Protein AF-A0A956LW68-F1 (afdb_monomer_lite)

Organism: Eiseniibacteriota bacterium (NCBI:txid2212470)

Structure (mmCIF, N/CA/C/O backbone):
data_AF-A0A956LW68-F1
#
_entry.id   AF-A0A956LW68-F1
#
loop_
_atom_site.group_PDB
_atom_site.id
_atom_site.type_symbol
_atom_site.label_atom_id
_atom_site.label_alt_id
_atom_site.label_comp_id
_atom_site.label_asym_id
_atom_site.label_entity_id
_atom_site.label_seq_id
_atom_site.pdbx_PDB_ins_code
_atom_site.Cartn_x
_atom_site.Cartn_y
_atom_site.Cartn_z
_atom_site.occupancy
_atom_site.B_iso_or_equiv
_atom_site.auth_seq_id
_atom_site.auth_comp_id
_atom_site.auth_asym_id
_atom_site.auth_atom_id
_atom_site.pdbx_PDB_model_num
ATOM 1 N N . MET A 1 1 ? 53.009 -71.014 -63.248 1.00 50.25 1 MET A N 1
ATOM 2 C CA . MET A 1 1 ? 54.096 -70.451 -62.414 1.00 50.25 1 MET A CA 1
ATOM 3 C C . MET A 1 1 ? 54.093 -68.930 -62.515 1.00 50.25 1 MET A C 1
ATOM 5 O O . MET A 1 1 ? 54.481 -68.438 -63.564 1.00 50.25 1 MET A O 1
ATOM 9 N N . ARG A 1 2 ? 53.659 -68.195 -61.474 1.00 45.47 2 ARG A N 1
ATOM 10 C CA . ARG A 1 2 ? 54.139 -66.835 -61.128 1.00 45.47 2 ARG A CA 1
ATOM 11 C C . ARG A 1 2 ? 53.393 -66.267 -59.906 1.00 45.47 2 ARG A C 1
ATOM 13 O O . ARG A 1 2 ? 52.281 -65.782 -60.012 1.00 45.47 2 ARG A O 1
ATOM 20 N N . ARG A 1 3 ? 54.102 -66.356 -58.775 1.00 49.28 3 ARG A N 1
ATOM 21 C CA . ARG A 1 3 ? 54.285 -65.373 -57.690 1.00 49.28 3 ARG A CA 1
ATOM 22 C C . ARG A 1 3 ? 53.041 -64.779 -57.012 1.00 49.28 3 ARG A C 1
ATOM 24 O O . ARG A 1 3 ? 52.453 -63.813 -57.484 1.00 49.28 3 ARG A O 1
ATOM 31 N N . ALA A 1 4 ? 52.793 -65.298 -55.809 1.00 48.19 4 ALA A N 1
ATOM 32 C CA . ALA A 1 4 ? 52.081 -64.633 -54.726 1.00 48.19 4 ALA A CA 1
ATOM 33 C C . ALA A 1 4 ? 52.686 -63.250 -54.424 1.00 48.19 4 ALA A C 1
ATOM 35 O O . ALA A 1 4 ? 53.909 -63.093 -54.383 1.00 48.19 4 ALA A O 1
ATOM 36 N N . ARG A 1 5 ? 51.823 -62.260 -54.184 1.00 60.88 5 ARG A N 1
ATOM 37 C CA . ARG A 1 5 ? 52.184 -60.978 -53.574 1.00 60.88 5 ARG A CA 1
ATOM 38 C C . ARG A 1 5 ? 51.451 -60.877 -52.243 1.00 60.88 5 ARG A C 1
ATOM 40 O O . ARG A 1 5 ? 50.249 -60.650 -52.207 1.00 60.88 5 ARG A O 1
ATOM 47 N N . VAL A 1 6 ? 52.202 -61.096 -51.171 1.00 53.53 6 VAL A N 1
ATOM 48 C CA . VAL A 1 6 ? 51.820 -60.741 -49.804 1.00 53.53 6 VAL A CA 1
ATOM 49 C C . VAL A 1 6 ? 51.884 -59.217 -49.717 1.00 53.53 6 VAL A C 1
ATOM 51 O O . VAL A 1 6 ? 52.949 -58.640 -49.926 1.00 53.53 6 VAL A O 1
ATOM 54 N N . LEU A 1 7 ? 50.751 -58.569 -49.457 1.00 60.41 7 LEU A N 1
ATOM 55 C CA . LEU A 1 7 ? 50.693 -57.152 -49.107 1.00 60.41 7 LEU A CA 1
ATOM 56 C C . LEU A 1 7 ? 50.409 -57.053 -47.609 1.00 60.41 7 LEU A C 1
ATOM 58 O O . LEU A 1 7 ? 49.282 -57.234 -47.161 1.00 60.41 7 LEU A O 1
ATOM 62 N N . LEU A 1 8 ? 51.477 -56.803 -46.853 1.00 53.88 8 LEU A N 1
ATOM 63 C CA . LEU A 1 8 ? 51.433 -56.308 -45.484 1.00 53.88 8 LEU A CA 1
ATOM 64 C C . LEU A 1 8 ? 51.013 -54.836 -45.537 1.00 53.88 8 LEU A C 1
ATOM 66 O O . LEU A 1 8 ? 51.774 -54.010 -46.034 1.00 53.88 8 LEU A O 1
ATOM 70 N N . TRP A 1 9 ? 49.835 -54.508 -45.014 1.00 55.41 9 TRP A N 1
ATOM 71 C CA . TRP A 1 9 ? 49.510 -53.139 -44.618 1.00 55.41 9 TRP A CA 1
ATOM 72 C C . TRP A 1 9 ? 49.309 -53.121 -43.109 1.00 55.41 9 TRP A C 1
ATOM 74 O O . TRP A 1 9 ? 48.391 -53.741 -42.574 1.00 55.41 9 TRP A O 1
ATOM 84 N N . GLY A 1 10 ? 50.273 -52.483 -42.446 1.00 49.09 10 GLY A N 1
ATOM 85 C CA . GLY A 1 10 ? 50.319 -52.284 -41.008 1.00 49.09 10 GLY A CA 1
ATOM 86 C C . GLY A 1 10 ? 49.176 -51.406 -40.513 1.00 49.09 10 GLY A C 1
ATOM 87 O O . GLY A 1 10 ? 48.628 -50.582 -41.245 1.00 49.09 10 GLY A O 1
ATOM 88 N N . GLY A 1 11 ? 48.824 -51.619 -39.249 1.00 53.75 11 GLY A N 1
ATOM 89 C CA . GLY A 1 11 ? 47.806 -50.849 -38.560 1.00 53.75 11 GLY A CA 1
ATOM 90 C C . GLY A 1 11 ? 48.194 -49.387 -38.355 1.00 53.75 11 GLY A C 1
ATOM 91 O O . GLY A 1 11 ? 49.360 -49.048 -38.171 1.00 53.75 11 GLY A O 1
ATOM 92 N N . ALA A 1 12 ? 47.166 -48.548 -38.303 1.00 60.44 12 ALA A N 1
ATOM 93 C CA . ALA A 1 12 ? 47.190 -47.271 -37.611 1.00 60.44 12 ALA A CA 1
ATOM 94 C C . ALA A 1 12 ? 45.837 -47.101 -36.908 1.00 60.44 12 ALA A C 1
ATOM 96 O O . ALA A 1 12 ? 44.856 -46.644 -37.486 1.00 60.44 12 ALA A O 1
ATOM 97 N N . LEU A 1 13 ? 45.793 -47.537 -35.650 1.00 61.97 13 LEU A N 1
ATOM 98 C CA . LEU A 1 13 ? 44.829 -47.068 -34.668 1.00 61.97 13 LEU A CA 1
ATOM 99 C C . LEU A 1 13 ? 45.391 -45.736 -34.155 1.00 61.97 13 LEU A C 1
ATOM 101 O O . LEU A 1 13 ? 46.410 -45.755 -33.470 1.00 61.97 13 LEU A O 1
ATOM 105 N N . PHE A 1 14 ? 44.788 -44.596 -34.493 1.00 59.06 14 PHE A N 1
ATOM 106 C CA . PHE A 1 14 ? 45.105 -43.340 -33.810 1.00 59.06 14 PHE A CA 1
ATOM 107 C C . PHE A 1 14 ? 43.861 -42.467 -33.618 1.00 59.06 14 PHE A C 1
ATOM 109 O O . PHE A 1 14 ? 43.306 -41.916 -34.560 1.00 59.06 14 PHE A O 1
ATOM 116 N N . ALA A 1 15 ? 43.467 -42.436 -32.343 1.00 55.75 15 ALA A N 1
ATOM 117 C CA . ALA A 1 15 ? 42.900 -41.350 -31.553 1.00 55.75 15 ALA A CA 1
ATOM 118 C C . ALA A 1 15 ? 41.806 -40.456 -32.161 1.00 55.75 15 ALA A C 1
ATOM 120 O O . ALA A 1 15 ? 42.053 -39.613 -33.019 1.00 55.75 15 ALA A O 1
ATOM 121 N N . LEU A 1 16 ? 40.624 -40.530 -31.534 1.00 59.19 16 LEU A N 1
ATOM 122 C CA . LEU A 1 16 ? 39.732 -39.384 -31.396 1.00 59.19 16 LEU A CA 1
ATOM 123 C C . LEU A 1 16 ? 40.528 -38.172 -30.890 1.00 59.19 16 LEU A C 1
ATOM 125 O O . LEU A 1 16 ? 41.030 -38.189 -29.767 1.00 59.19 16 LEU A O 1
ATOM 129 N N . THR A 1 17 ? 40.550 -37.095 -31.665 1.00 57.88 17 THR A N 1
ATOM 130 C CA . THR A 1 17 ? 40.750 -35.749 -31.134 1.00 57.88 17 THR A CA 1
ATOM 131 C C . THR A 1 17 ? 39.477 -34.956 -31.386 1.00 57.88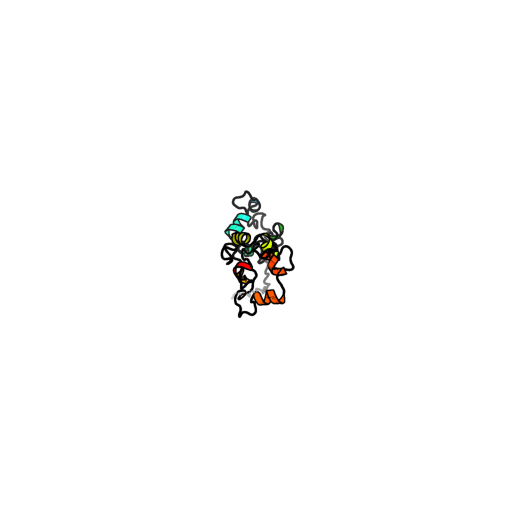 17 THR A C 1
ATOM 133 O O . THR A 1 17 ? 39.202 -34.470 -32.480 1.00 57.88 17 THR A O 1
ATOM 136 N N . ALA A 1 18 ? 38.663 -34.860 -30.334 1.00 56.75 18 ALA A N 1
ATOM 137 C CA . ALA A 1 18 ? 37.661 -33.821 -30.198 1.00 56.75 18 ALA A CA 1
ATOM 138 C C . ALA A 1 18 ? 38.396 -32.474 -30.185 1.00 56.75 18 ALA A C 1
ATOM 140 O O . ALA A 1 18 ? 38.917 -32.055 -29.159 1.00 56.75 18 ALA A O 1
ATOM 141 N N . MET A 1 19 ? 38.506 -31.839 -31.347 1.00 57.53 19 MET A N 1
ATOM 142 C CA . MET A 1 19 ? 39.033 -30.483 -31.467 1.00 57.53 19 MET A CA 1
ATOM 143 C C . MET A 1 19 ? 38.200 -29.715 -32.493 1.00 57.53 19 MET A C 1
ATOM 145 O O . MET A 1 19 ? 38.649 -29.365 -33.577 1.00 57.53 19 MET A O 1
ATOM 149 N N . GLY A 1 20 ? 36.938 -29.505 -32.137 1.00 48.00 20 GLY A N 1
ATOM 150 C CA . GLY A 1 20 ? 36.133 -28.400 -32.638 1.00 48.00 20 GLY A CA 1
ATOM 151 C C . GLY A 1 20 ? 35.791 -27.544 -31.434 1.00 48.00 20 GLY A C 1
ATOM 152 O O . GLY A 1 20 ? 34.691 -27.651 -30.899 1.00 48.00 20 GLY A O 1
ATOM 153 N N . CYS A 1 21 ? 36.783 -26.808 -30.929 1.00 55.41 21 CYS A N 1
ATOM 154 C CA . CYS A 1 21 ? 36.589 -25.819 -29.883 1.00 55.41 21 CYS A CA 1
ATOM 155 C C . CYS A 1 21 ? 35.443 -24.900 -30.309 1.00 55.41 21 CYS A C 1
ATOM 157 O O . CYS A 1 21 ? 35.464 -24.357 -31.411 1.00 55.41 21 CYS A O 1
ATOM 159 N N . ALA A 1 22 ? 34.433 -24.769 -29.452 1.00 52.06 22 ALA A N 1
ATOM 160 C CA . ALA A 1 22 ? 33.437 -23.727 -29.578 1.00 52.06 22 ALA A CA 1
ATOM 161 C C . ALA A 1 22 ? 34.178 -22.388 -29.540 1.00 52.06 22 ALA A C 1
ATOM 163 O O . ALA A 1 22 ? 34.620 -21.952 -28.475 1.00 52.06 22 ALA A O 1
ATOM 164 N N . ASP A 1 23 ? 34.370 -21.774 -30.704 1.00 53.06 23 ASP A N 1
ATOM 165 C CA . ASP A 1 23 ? 34.838 -20.401 -30.773 1.00 53.06 23 ASP A CA 1
ATOM 166 C C . ASP A 1 23 ? 33.866 -19.561 -29.945 1.00 53.06 23 ASP A C 1
ATOM 168 O O . ASP A 1 23 ? 32.667 -19.494 -30.240 1.00 53.06 23 ASP A O 1
ATOM 172 N N . ARG A 1 24 ? 34.371 -18.933 -28.878 1.00 46.53 24 ARG A N 1
ATOM 173 C CA . ARG A 1 24 ? 33.653 -17.837 -28.235 1.00 46.53 24 ARG A CA 1
ATOM 174 C C . ARG A 1 24 ? 33.568 -16.734 -29.275 1.00 46.53 24 ARG A C 1
ATOM 176 O O . ARG A 1 24 ? 34.520 -15.984 -29.472 1.00 46.53 24 ARG A O 1
ATOM 183 N N . ARG A 1 25 ? 32.435 -16.662 -29.968 1.00 51.03 25 ARG A N 1
ATOM 184 C CA . ARG A 1 25 ? 32.080 -15.467 -30.720 1.00 51.03 25 ARG A CA 1
ATOM 185 C C . ARG A 1 25 ? 31.972 -14.344 -29.699 1.00 51.03 25 ARG A C 1
ATOM 187 O O . ARG A 1 25 ? 31.172 -14.444 -28.776 1.00 51.03 25 ARG A O 1
ATOM 194 N N . THR A 1 26 ? 32.810 -13.324 -29.831 1.00 53.50 26 THR A N 1
ATOM 195 C CA . THR A 1 26 ? 32.538 -12.019 -29.233 1.00 53.50 26 THR A CA 1
ATOM 196 C C . THR A 1 26 ? 31.344 -11.462 -29.994 1.00 53.50 26 THR A C 1
ATOM 198 O O . THR A 1 26 ? 31.502 -11.202 -31.193 1.00 53.50 26 THR A O 1
ATOM 201 N N . PRO A 1 27 ? 30.162 -11.358 -29.368 1.00 48.53 27 PRO A N 1
ATOM 202 C CA . PRO A 1 27 ? 29.025 -10.776 -30.043 1.00 48.53 27 PRO A CA 1
ATOM 203 C C . PRO A 1 27 ? 29.397 -9.331 -30.399 1.00 48.53 27 PRO A C 1
ATOM 205 O O . PRO A 1 27 ? 29.979 -8.614 -29.584 1.00 48.53 27 PRO A O 1
ATOM 208 N N . SER A 1 28 ? 29.155 -8.933 -31.644 1.00 49.81 28 SER A N 1
ATOM 209 C CA . SER A 1 28 ? 29.251 -7.534 -32.074 1.00 49.81 28 SER A CA 1
ATOM 210 C C . SER A 1 28 ? 28.414 -6.646 -31.141 1.00 49.81 28 SER A C 1
ATOM 212 O O . SER A 1 28 ? 27.475 -7.140 -30.528 1.00 49.81 28 SER A O 1
ATOM 214 N N . GLU A 1 29 ? 28.708 -5.346 -31.013 1.00 51.88 29 GLU A N 1
ATOM 215 C CA . GLU A 1 29 ? 27.969 -4.434 -30.104 1.00 51.88 29 GLU A CA 1
ATOM 216 C C . GLU A 1 29 ? 26.437 -4.443 -30.328 1.00 51.88 29 GLU A C 1
ATOM 218 O O . GLU A 1 29 ? 25.672 -4.043 -29.456 1.00 51.88 29 GLU A O 1
ATOM 223 N N . SER A 1 30 ? 25.971 -4.971 -31.467 1.00 48.47 30 SER A N 1
ATOM 224 C CA . SER A 1 30 ? 24.561 -5.212 -31.782 1.00 48.47 30 SER A CA 1
ATOM 225 C C . SER A 1 30 ? 23.966 -6.530 -31.261 1.00 48.47 30 SER A C 1
ATOM 227 O O . SER A 1 30 ? 22.763 -6.731 -31.385 1.00 48.47 30 SER A O 1
ATOM 229 N N . GLU A 1 31 ? 24.755 -7.460 -30.727 1.00 43.34 31 GLU A N 1
ATOM 230 C CA . GLU A 1 31 ? 24.290 -8.816 -30.408 1.00 43.34 31 GLU A CA 1
ATOM 231 C C . GLU A 1 31 ? 23.794 -9.009 -28.967 1.00 43.34 31 GLU A C 1
ATOM 233 O O . GLU A 1 31 ? 23.218 -10.060 -28.704 1.00 43.34 31 GLU A O 1
ATOM 238 N N . ILE A 1 32 ? 23.879 -8.012 -28.072 1.00 50.06 32 ILE A N 1
ATOM 239 C CA . ILE A 1 32 ? 23.010 -7.952 -26.873 1.00 50.06 32 ILE A CA 1
ATOM 240 C C . ILE A 1 32 ? 22.628 -6.500 -26.518 1.00 50.06 32 ILE A C 1
ATOM 242 O O . ILE A 1 32 ? 22.684 -6.087 -25.367 1.00 50.06 32 ILE A O 1
ATOM 246 N N . SER A 1 33 ? 22.179 -5.706 -27.494 1.00 58.41 33 SER A N 1
ATOM 247 C CA . SER A 1 33 ? 21.270 -4.597 -27.171 1.00 58.41 33 SER A CA 1
ATOM 248 C C . SER A 1 33 ? 19.857 -5.122 -27.387 1.00 58.41 33 SER A C 1
ATOM 250 O O . SER A 1 33 ? 19.268 -4.936 -28.448 1.00 58.41 33 SER A O 1
ATOM 252 N N . ALA A 1 34 ? 19.325 -5.860 -26.404 1.00 72.88 34 ALA A N 1
ATOM 253 C CA . ALA A 1 34 ? 17.949 -6.374 -26.460 1.00 72.88 34 ALA A CA 1
ATOM 254 C C . ALA A 1 34 ? 16.917 -5.244 -26.645 1.00 72.88 34 ALA A C 1
ATOM 256 O O . ALA A 1 34 ? 15.804 -5.481 -27.110 1.00 72.88 34 ALA A O 1
ATOM 257 N N . HIS A 1 35 ? 17.320 -4.012 -26.326 1.00 77.44 35 HIS A N 1
ATOM 258 C CA . HIS A 1 35 ? 16.545 -2.796 -26.496 1.00 77.44 35 HIS A CA 1
ATOM 259 C C . HIS A 1 35 ? 17.402 -1.718 -27.177 1.00 77.44 35 HIS A C 1
ATOM 261 O O . HIS A 1 35 ? 18.620 -1.706 -26.986 1.00 77.44 35 HIS A O 1
ATOM 267 N N . PRO A 1 36 ? 16.807 -0.822 -27.975 1.00 79.19 36 PRO A N 1
ATOM 268 C CA . PRO A 1 36 ? 17.529 0.267 -28.627 1.00 79.19 36 PRO A CA 1
ATOM 269 C C . PRO A 1 36 ? 17.926 1.360 -27.610 1.00 79.19 36 PRO A C 1
ATOM 271 O O . PRO A 1 36 ? 17.381 1.415 -26.508 1.00 79.19 36 PRO A O 1
ATOM 274 N N . ALA A 1 37 ? 18.877 2.240 -27.939 1.00 78.00 37 ALA A N 1
ATOM 275 C CA . ALA A 1 37 ? 19.402 3.241 -26.991 1.00 78.00 37 ALA A CA 1
ATOM 276 C C . ALA A 1 37 ? 18.328 4.239 -26.504 1.00 78.00 37 ALA A C 1
ATOM 278 O O . ALA A 1 37 ? 18.403 4.799 -25.410 1.00 78.00 37 ALA A O 1
ATOM 279 N N . GLU A 1 38 ? 17.296 4.442 -27.313 1.00 81.25 38 GLU A N 1
ATOM 280 C CA . GLU A 1 38 ? 16.138 5.288 -27.051 1.00 81.25 38 GLU A CA 1
ATOM 281 C C . GLU A 1 38 ? 15.217 4.705 -25.968 1.00 81.25 38 GLU A C 1
ATOM 283 O O . GLU A 1 38 ? 14.372 5.419 -25.435 1.00 81.25 38 GLU A O 1
ATOM 288 N N . TRP A 1 39 ? 15.413 3.441 -25.581 1.00 83.25 39 TRP A N 1
ATOM 289 C CA . TRP A 1 39 ? 14.670 2.761 -24.515 1.00 83.25 39 TRP A CA 1
ATOM 290 C C . TRP A 1 39 ? 14.836 3.429 -23.143 1.00 83.25 39 TRP A C 1
ATOM 292 O O . TRP A 1 39 ? 13.922 3.440 -22.318 1.00 83.25 39 TRP A O 1
ATOM 302 N N . ALA A 1 40 ? 15.987 4.054 -22.894 1.00 80.75 40 ALA A N 1
ATOM 303 C CA . ALA A 1 40 ? 16.239 4.811 -21.669 1.00 80.75 40 ALA A CA 1
ATOM 304 C C . ALA A 1 40 ? 15.756 6.275 -21.742 1.00 80.75 40 ALA A C 1
ATOM 306 O O . ALA A 1 40 ? 15.917 7.014 -20.774 1.00 80.75 40 ALA A O 1
ATOM 307 N N . GLN A 1 41 ? 15.179 6.719 -22.865 1.00 83.81 41 GLN A N 1
ATOM 308 C CA . GLN A 1 41 ? 14.805 8.120 -23.078 1.00 83.81 41 GLN A CA 1
ATOM 309 C C . GLN A 1 41 ? 13.308 8.336 -22.800 1.00 83.81 41 GLN A C 1
ATOM 311 O O . GLN A 1 41 ? 12.489 7.821 -23.558 1.00 83.81 41 GLN A O 1
ATOM 316 N N . PRO A 1 42 ? 12.915 9.143 -21.792 1.00 81.31 42 PRO A N 1
ATOM 317 C CA . PRO A 1 42 ? 11.504 9.337 -21.425 1.00 81.31 42 PRO A CA 1
ATOM 318 C C . PRO A 1 42 ? 10.609 9.907 -22.533 1.00 81.31 42 PRO A C 1
ATOM 320 O O . PRO A 1 42 ? 9.394 9.770 -22.482 1.00 81.31 42 PRO A O 1
ATOM 323 N N . THR A 1 43 ? 11.193 10.575 -23.530 1.00 85.81 43 THR A N 1
ATOM 324 C CA . THR A 1 43 ? 10.464 11.141 -24.676 1.00 85.81 43 THR A CA 1
ATOM 325 C C . THR A 1 43 ? 10.298 10.159 -25.837 1.00 85.81 43 THR A C 1
ATOM 327 O O . THR A 1 43 ? 9.677 10.508 -26.839 1.00 85.81 43 THR A O 1
ATOM 330 N N . SER A 1 44 ? 10.892 8.967 -25.752 1.00 86.81 44 SER A N 1
ATOM 331 C CA . SER A 1 44 ? 10.781 7.937 -26.782 1.00 86.81 44 SER A CA 1
ATOM 332 C C . SER A 1 44 ? 9.433 7.224 -26.693 1.00 86.81 44 SER A C 1
ATOM 334 O O . SER A 1 44 ? 8.969 6.895 -25.606 1.00 86.81 44 SER A O 1
ATOM 336 N N . MET A 1 45 ? 8.837 6.905 -27.844 1.00 80.19 45 MET A N 1
ATOM 337 C CA . MET A 1 45 ? 7.669 6.010 -27.902 1.00 80.19 45 MET A CA 1
ATOM 338 C C . MET A 1 45 ? 7.998 4.575 -27.464 1.00 80.19 45 MET A C 1
ATOM 340 O O . MET A 1 45 ? 7.102 3.809 -27.129 1.00 80.19 45 MET A O 1
ATOM 344 N N . ASP A 1 46 ? 9.284 4.224 -27.463 1.00 77.31 46 ASP A N 1
ATOM 345 C CA . ASP A 1 46 ? 9.808 2.950 -26.982 1.00 77.31 46 ASP A CA 1
ATOM 346 C C . ASP A 1 46 ? 10.469 3.098 -25.604 1.00 77.31 46 ASP A C 1
ATOM 348 O O . ASP A 1 46 ? 11.343 2.314 -25.253 1.00 77.31 46 ASP A O 1
ATOM 352 N N . PHE A 1 47 ? 10.094 4.108 -24.814 1.00 86.25 47 PHE A N 1
ATOM 353 C CA . PHE A 1 47 ? 10.605 4.260 -23.455 1.00 86.25 47 PHE A CA 1
ATOM 354 C C . PHE A 1 47 ? 10.269 3.034 -22.592 1.00 86.25 47 PHE A C 1
ATOM 356 O O . PHE A 1 47 ? 9.128 2.571 -22.547 1.00 86.25 47 PHE A O 1
ATOM 363 N N . HIS A 1 48 ? 11.255 2.533 -21.848 1.00 86.31 48 HIS A N 1
ATOM 364 C CA . HIS A 1 48 ? 11.098 1.336 -21.026 1.00 86.31 48 HIS A CA 1
ATOM 365 C C . HIS A 1 48 ? 10.008 1.466 -19.966 1.00 86.31 48 HIS A C 1
ATOM 367 O O . HIS A 1 48 ? 9.332 0.483 -19.683 1.00 86.31 48 HIS A O 1
ATOM 373 N N . GLY A 1 49 ? 9.806 2.664 -19.406 1.00 82.44 49 GLY A N 1
ATOM 374 C CA . GLY A 1 49 ? 8.754 2.898 -18.419 1.00 82.44 49 GLY A CA 1
ATOM 375 C C . GLY A 1 49 ? 7.356 2.662 -18.993 1.00 82.44 49 GLY A C 1
ATOM 376 O O . GLY A 1 49 ? 6.533 2.050 -18.321 1.00 82.44 49 GLY A O 1
ATOM 377 N N . GLU A 1 50 ? 7.115 3.037 -20.255 1.00 82.62 50 GLU A N 1
ATOM 378 C CA . GLU A 1 50 ? 5.846 2.750 -20.942 1.00 82.62 50 GLU A CA 1
ATOM 379 C C . GLU A 1 50 ? 5.658 1.239 -21.124 1.00 82.62 50 GLU A C 1
ATOM 381 O O . GLU A 1 50 ? 4.581 0.686 -20.942 1.00 82.62 50 GLU A O 1
ATOM 386 N N . ARG A 1 51 ? 6.746 0.527 -21.409 1.00 79.62 51 ARG A N 1
ATOM 387 C CA . ARG A 1 51 ? 6.725 -0.920 -21.649 1.00 79.62 51 ARG A CA 1
ATOM 388 C C . ARG A 1 51 ? 6.528 -1.714 -20.361 1.00 79.62 51 ARG A C 1
ATOM 390 O O . ARG A 1 51 ? 5.810 -2.713 -20.369 1.00 79.62 51 ARG A O 1
ATOM 397 N N . VAL A 1 52 ? 7.123 -1.251 -19.260 1.00 79.44 52 VAL A N 1
ATOM 398 C CA . VAL A 1 52 ? 6.872 -1.763 -17.905 1.00 79.44 52 VAL A CA 1
ATOM 399 C C . VAL A 1 52 ? 5.431 -1.470 -17.486 1.00 79.44 52 VAL A C 1
ATOM 401 O O . VAL A 1 52 ? 4.795 -2.345 -16.909 1.00 79.44 52 VAL A O 1
ATOM 404 N N . TYR A 1 53 ? 4.885 -0.298 -17.826 1.00 75.06 53 TYR A N 1
ATOM 405 C CA . TYR A 1 53 ? 3.478 0.031 -17.587 1.00 75.06 53 TYR A CA 1
ATOM 406 C C . TYR A 1 53 ? 2.521 -0.893 -18.361 1.00 75.06 53 TYR A C 1
ATOM 408 O O . TYR A 1 53 ? 1.603 -1.459 -17.775 1.00 75.06 53 TYR A O 1
ATOM 416 N N . GLU A 1 54 ? 2.764 -1.116 -19.656 1.00 77.19 54 GLU A N 1
ATOM 417 C CA . GLU A 1 54 ? 1.917 -1.958 -20.512 1.00 77.19 54 GLU A CA 1
ATOM 418 C C . GLU A 1 54 ? 1.943 -3.449 -20.135 1.00 77.19 54 GLU A C 1
ATOM 420 O O . GLU A 1 54 ? 0.942 -4.149 -20.301 1.00 77.19 54 GLU A O 1
ATOM 425 N N . ARG A 1 55 ? 3.104 -3.971 -19.716 1.00 76.12 55 ARG A N 1
ATOM 426 C CA . ARG A 1 55 ? 3.345 -5.427 -19.616 1.00 76.12 55 ARG A CA 1
ATOM 427 C C . ARG A 1 55 ? 3.661 -5.929 -18.211 1.00 76.12 55 ARG A C 1
ATOM 429 O O . ARG A 1 55 ? 3.680 -7.143 -18.010 1.00 76.12 55 ARG A O 1
ATOM 436 N N . GLY A 1 56 ? 3.912 -5.024 -17.272 1.00 75.38 56 GLY A N 1
ATOM 437 C CA . GLY A 1 56 ? 4.415 -5.336 -15.940 1.00 75.38 56 GLY A CA 1
ATOM 438 C C . GLY A 1 56 ? 5.899 -5.739 -15.932 1.00 75.38 56 GLY A C 1
ATOM 439 O O . GLY A 1 56 ? 6.443 -6.202 -16.942 1.00 75.38 56 GLY A O 1
ATOM 440 N N . PRO A 1 57 ? 6.584 -5.595 -14.783 1.00 78.44 57 PRO A N 1
ATOM 441 C CA . PRO A 1 57 ? 7.988 -5.981 -14.630 1.00 78.44 57 PRO A CA 1
ATOM 442 C C . PRO A 1 57 ? 8.217 -7.504 -14.733 1.00 78.44 57 PRO A C 1
ATOM 444 O O . PRO A 1 57 ? 9.328 -7.957 -15.013 1.00 78.44 57 PRO A O 1
ATOM 447 N N . GLU A 1 58 ? 7.175 -8.320 -14.552 1.00 80.69 58 GLU A N 1
ATOM 448 C CA . GLU A 1 58 ? 7.204 -9.782 -14.684 1.00 80.69 58 GLU A CA 1
ATOM 449 C C . GLU A 1 58 ? 7.683 -10.231 -16.065 1.00 80.69 58 GLU A C 1
ATOM 451 O O . GLU A 1 58 ? 8.435 -11.203 -16.168 1.00 80.69 58 GLU A O 1
ATOM 456 N N . ALA A 1 59 ? 7.279 -9.512 -17.117 1.00 83.31 59 ALA A N 1
ATOM 457 C CA . ALA A 1 59 ? 7.636 -9.826 -18.497 1.00 83.31 59 ALA A CA 1
ATOM 458 C C . ALA A 1 59 ? 9.152 -9.729 -18.755 1.00 83.31 59 ALA A C 1
ATOM 460 O O . ALA A 1 59 ? 9.657 -10.325 -19.706 1.00 83.31 59 ALA A O 1
ATOM 461 N N . CYS A 1 60 ? 9.881 -9.013 -17.896 1.00 84.00 60 CYS A N 1
ATOM 462 C CA . CYS A 1 60 ? 11.313 -8.760 -18.029 1.00 84.00 60 CYS A CA 1
ATOM 463 C C . CYS A 1 60 ? 12.169 -9.813 -17.303 1.00 84.00 60 CYS A C 1
ATOM 465 O O . CYS A 1 60 ? 13.353 -9.971 -17.616 1.00 84.00 60 CYS A O 1
ATOM 467 N N . ARG A 1 61 ? 11.581 -10.569 -16.360 1.00 85.75 61 ARG A N 1
ATOM 468 C CA . ARG A 1 61 ? 12.304 -11.487 -15.456 1.00 85.75 61 ARG A CA 1
ATOM 469 C C . ARG A 1 61 ? 13.073 -12.597 -16.171 1.00 85.75 61 ARG A C 1
ATOM 471 O O . ARG A 1 61 ? 14.051 -13.106 -15.633 1.00 85.75 61 ARG A O 1
ATOM 478 N N . THR A 1 62 ? 12.656 -12.977 -17.379 1.00 87.88 62 THR A N 1
ATOM 479 C CA . THR A 1 62 ? 13.337 -14.016 -18.170 1.00 87.88 62 THR A CA 1
ATOM 480 C C . THR A 1 62 ? 14.771 -13.634 -18.530 1.00 87.88 62 THR A C 1
ATOM 482 O O . THR A 1 62 ? 15.625 -14.514 -18.576 1.00 87.88 62 THR A O 1
ATOM 485 N N . CYS A 1 63 ? 15.040 -12.347 -18.762 1.00 87.06 63 CYS A N 1
ATOM 486 C CA . CYS A 1 63 ? 16.374 -11.859 -19.119 1.00 87.06 63 CYS A CA 1
ATOM 487 C C . CYS A 1 63 ? 17.029 -11.071 -17.981 1.00 87.06 63 CYS A C 1
ATOM 489 O O . CYS A 1 63 ? 18.235 -11.170 -17.805 1.00 87.06 63 CYS A O 1
ATOM 491 N N . HIS A 1 64 ? 16.245 -10.336 -17.187 1.00 88.38 64 HIS A N 1
ATOM 492 C CA . HIS A 1 64 ? 16.745 -9.472 -16.111 1.00 88.38 64 HIS A CA 1
ATOM 493 C C . HIS A 1 64 ? 16.825 -10.165 -14.739 1.00 88.38 64 HIS A C 1
ATOM 495 O O . HIS A 1 64 ? 17.133 -9.521 -13.742 1.00 88.38 64 HIS A O 1
ATOM 501 N N . GLY A 1 65 ? 16.552 -11.470 -14.670 1.00 89.06 65 GLY A N 1
ATOM 502 C CA . GLY A 1 65 ? 16.549 -12.233 -13.422 1.00 89.06 65 GLY A CA 1
ATOM 503 C C . GLY A 1 65 ? 15.194 -12.214 -12.712 1.00 89.06 65 GLY A C 1
ATOM 504 O O . GLY A 1 65 ? 14.373 -11.313 -12.893 1.00 89.06 65 GLY A O 1
ATOM 505 N N . ALA A 1 66 ? 14.940 -13.238 -11.893 1.00 86.44 66 ALA A N 1
ATOM 506 C CA . ALA A 1 66 ? 13.664 -13.407 -11.189 1.00 86.44 66 ALA A CA 1
ATOM 507 C C . ALA A 1 66 ? 13.344 -12.239 -10.239 1.00 86.44 66 ALA A C 1
ATOM 509 O O . ALA A 1 66 ? 12.178 -11.912 -10.025 1.00 86.44 66 ALA A O 1
ATOM 510 N N . ASP A 1 67 ? 14.387 -11.617 -9.702 1.00 84.00 67 ASP A N 1
ATOM 511 C CA . ASP A 1 67 ? 14.357 -10.462 -8.817 1.00 84.00 67 ASP A CA 1
ATOM 512 C C . ASP A 1 67 ? 14.749 -9.160 -9.523 1.00 84.00 67 ASP A C 1
ATOM 514 O O . ASP A 1 67 ? 14.885 -8.150 -8.846 1.00 84.00 67 ASP A O 1
ATOM 518 N N . LEU A 1 68 ? 14.920 -9.166 -10.851 1.00 87.31 68 LEU A N 1
ATOM 519 C CA . LEU A 1 68 ? 15.209 -7.988 -11.677 1.00 87.31 68 LEU A CA 1
ATOM 520 C C . LEU A 1 68 ? 16.512 -7.246 -11.325 1.00 87.31 68 LEU A C 1
ATOM 522 O O . LEU A 1 68 ? 16.661 -6.065 -11.651 1.00 87.31 68 LEU A O 1
ATOM 526 N N . HIS A 1 69 ? 17.457 -7.938 -10.683 1.00 88.81 69 HIS A N 1
ATOM 527 C CA . HIS A 1 69 ? 18.782 -7.397 -10.374 1.00 88.81 69 HIS A CA 1
ATOM 528 C C . HIS A 1 69 ? 19.746 -7.413 -11.566 1.00 88.81 69 HIS A C 1
ATOM 530 O O . HIS A 1 69 ? 20.846 -6.876 -11.461 1.00 88.81 69 HIS A O 1
ATOM 536 N N . GLY A 1 70 ? 19.345 -8.003 -12.694 1.00 87.94 70 GLY A N 1
ATOM 537 C CA . GLY A 1 70 ? 20.212 -8.139 -13.854 1.00 87.94 70 GLY A CA 1
ATOM 538 C C . GLY A 1 70 ? 21.415 -9.051 -13.591 1.00 87.94 70 GLY A C 1
ATOM 539 O O . GLY A 1 70 ? 21.376 -9.939 -12.739 1.00 87.94 70 GLY A O 1
ATOM 540 N N . ASP A 1 71 ? 22.476 -8.840 -14.363 1.00 85.88 71 ASP A N 1
ATOM 541 C CA . ASP A 1 71 ? 23.798 -9.468 -14.222 1.00 85.88 71 ASP A CA 1
ATOM 542 C C . ASP A 1 71 ? 24.845 -8.473 -14.768 1.00 85.88 71 ASP A C 1
ATOM 544 O O . ASP A 1 71 ? 24.503 -7.358 -15.156 1.00 85.88 71 ASP A O 1
ATOM 548 N N . VAL A 1 72 ? 26.118 -8.852 -14.851 1.00 82.12 72 VAL A N 1
ATOM 549 C CA . VAL A 1 72 ? 27.221 -8.009 -15.338 1.00 82.12 72 VAL A CA 1
ATOM 550 C C . VAL A 1 72 ? 26.952 -7.359 -16.703 1.00 82.12 72 VAL A C 1
ATOM 552 O O . VAL A 1 72 ? 27.396 -6.237 -16.933 1.00 82.12 72 VAL A O 1
ATOM 555 N N . ASP A 1 73 ? 26.186 -8.028 -17.570 1.00 84.25 73 ASP A N 1
ATOM 556 C CA . ASP A 1 73 ? 25.855 -7.564 -18.923 1.00 84.25 73 ASP A CA 1
ATOM 557 C C . ASP A 1 73 ? 24.364 -7.199 -19.098 1.00 84.25 73 ASP A C 1
ATOM 559 O O . ASP A 1 73 ? 23.927 -6.875 -20.204 1.00 84.25 73 ASP A O 1
ATOM 563 N N . VAL A 1 74 ? 23.555 -7.262 -18.033 1.00 85.31 74 VAL A N 1
ATOM 564 C CA . VAL A 1 74 ? 22.111 -6.985 -18.084 1.00 85.31 74 VAL A CA 1
ATOM 565 C C . VAL A 1 74 ? 21.756 -5.958 -17.021 1.00 85.31 74 VAL A C 1
ATOM 567 O O . VAL A 1 74 ? 21.930 -6.216 -15.838 1.00 85.31 74 VAL A O 1
ATOM 570 N N . ALA A 1 75 ? 21.206 -4.818 -17.445 1.00 84.56 75 ALA A N 1
ATOM 571 C CA . ALA A 1 75 ? 20.844 -3.732 -16.539 1.00 84.56 75 ALA A CA 1
ATOM 572 C C . ALA A 1 75 ? 19.899 -4.199 -15.419 1.00 84.56 75 ALA A C 1
ATOM 574 O O . ALA A 1 75 ? 18.901 -4.888 -15.677 1.00 84.56 75 ALA A O 1
ATOM 575 N N . SER A 1 76 ? 20.196 -3.771 -14.194 1.00 86.75 76 SER A N 1
ATOM 576 C CA . SER A 1 76 ? 19.325 -3.955 -13.041 1.00 86.75 76 SER A CA 1
ATOM 577 C C . SER A 1 76 ? 18.232 -2.896 -13.059 1.00 86.75 76 SER A C 1
ATOM 579 O O . SER A 1 76 ? 18.498 -1.715 -13.296 1.00 86.75 76 SER A O 1
ATOM 581 N N . CYS A 1 77 ? 16.996 -3.267 -12.715 1.00 83.88 77 CYS A N 1
ATOM 582 C CA . CYS A 1 77 ? 15.975 -2.258 -12.413 1.00 83.88 77 CYS A CA 1
ATOM 583 C C . CYS A 1 77 ? 16.445 -1.325 -11.283 1.00 83.88 77 CYS A C 1
ATOM 585 O O . CYS A 1 77 ? 16.094 -0.146 -11.265 1.00 83.88 77 CYS A O 1
ATOM 587 N N . TYR A 1 78 ? 17.288 -1.851 -10.390 1.00 82.56 78 TYR A N 1
ATOM 588 C CA . TYR A 1 78 ? 17.779 -1.184 -9.192 1.00 82.56 78 TYR A CA 1
ATOM 589 C C . TYR A 1 78 ? 18.949 -0.229 -9.429 1.00 82.56 78 TYR A C 1
ATOM 591 O O . TYR A 1 78 ? 19.297 0.538 -8.536 1.00 82.56 78 TYR A O 1
ATOM 599 N N . ASP A 1 79 ? 19.519 -0.219 -10.637 1.00 84.06 79 ASP A N 1
ATOM 600 C CA . ASP A 1 79 ? 20.573 0.737 -10.993 1.00 84.06 79 ASP A CA 1
ATOM 601 C C . ASP A 1 79 ? 20.033 2.173 -11.058 1.00 84.06 79 ASP A C 1
ATOM 603 O O . ASP A 1 79 ? 20.775 3.134 -10.855 1.00 84.06 79 ASP A O 1
ATOM 607 N N . CYS A 1 80 ? 18.739 2.326 -11.365 1.00 79.56 80 CYS A N 1
ATOM 608 C CA . CYS A 1 80 ? 18.078 3.624 -11.523 1.00 79.56 80 CYS A CA 1
ATOM 609 C C . CYS A 1 80 ? 16.796 3.771 -10.692 1.00 79.56 80 CYS A C 1
ATOM 611 O O . CYS A 1 80 ? 16.456 4.892 -10.311 1.00 79.56 80 CYS A O 1
ATOM 613 N N . HIS A 1 81 ? 16.078 2.680 -10.410 1.00 79.25 81 HIS A N 1
ATOM 614 C CA . HIS A 1 81 ? 14.834 2.710 -9.644 1.00 79.25 81 HIS A CA 1
ATOM 615 C C . HIS A 1 81 ? 15.004 2.033 -8.298 1.00 79.25 81 HIS A C 1
ATOM 617 O O . HIS A 1 81 ? 15.545 0.943 -8.202 1.00 79.25 81 HIS A O 1
ATOM 623 N N . ASP A 1 82 ? 14.432 2.608 -7.253 1.00 76.75 82 ASP A N 1
ATOM 624 C CA . ASP A 1 82 ? 14.245 1.868 -6.014 1.00 76.75 82 ASP A CA 1
ATOM 625 C C . ASP A 1 82 ? 13.025 0.945 -6.190 1.00 76.75 82 ASP A C 1
ATOM 627 O O . ASP A 1 82 ? 11.909 1.292 -5.821 1.00 76.75 82 ASP A O 1
ATOM 631 N N . GLY A 1 83 ? 13.221 -0.182 -6.885 1.00 73.12 83 GLY A N 1
ATOM 632 C CA . GLY A 1 83 ? 12.231 -1.240 -7.104 1.00 73.12 83 GLY A CA 1
ATOM 633 C C . GLY A 1 83 ? 11.412 -1.191 -8.401 1.00 73.12 83 GLY A C 1
ATOM 634 O O . GLY A 1 83 ? 11.085 -0.149 -8.960 1.00 73.12 83 GLY A O 1
ATOM 635 N N . ALA A 1 84 ? 11.069 -2.386 -8.895 1.00 65.06 84 ALA A N 1
ATOM 636 C CA . ALA A 1 84 ? 10.488 -2.585 -10.225 1.00 65.06 84 ALA A CA 1
ATOM 637 C C . ALA A 1 84 ? 8.963 -2.378 -10.313 1.00 65.06 84 ALA A C 1
ATOM 639 O O . ALA A 1 84 ? 8.420 -2.257 -11.407 1.00 65.06 84 ALA A O 1
ATOM 640 N N . GLY A 1 85 ? 8.262 -2.363 -9.175 1.00 68.94 85 GLY A N 1
ATOM 641 C CA . GLY A 1 85 ? 6.797 -2.272 -9.096 1.00 68.94 85 GLY A CA 1
ATOM 642 C C . GLY A 1 85 ? 6.275 -0.892 -8.691 1.00 68.94 85 GLY A C 1
ATOM 643 O O . GLY A 1 85 ? 5.191 -0.810 -8.120 1.00 68.94 85 GLY A O 1
ATOM 644 N N . GLY A 1 86 ? 7.074 0.163 -8.885 1.00 77.25 86 GLY A N 1
ATOM 645 C CA . GLY A 1 86 ? 6.759 1.525 -8.431 1.00 77.25 86 GLY A CA 1
ATOM 646 C C . GLY A 1 86 ? 7.011 1.780 -6.939 1.00 77.25 86 GLY A C 1
ATOM 647 O O . GLY A 1 86 ? 6.657 2.846 -6.445 1.00 77.25 86 GLY A O 1
ATOM 648 N N . HIS A 1 87 ? 7.628 0.828 -6.230 1.00 84.69 87 HIS A N 1
ATOM 649 C CA . HIS A 1 87 ? 7.907 0.910 -4.796 1.00 84.69 87 HIS A CA 1
ATOM 650 C C . HIS A 1 87 ? 9.315 0.391 -4.462 1.00 84.69 87 HIS A C 1
ATOM 652 O O . HIS A 1 87 ? 9.708 -0.609 -5.073 1.00 84.69 87 HIS A O 1
ATOM 658 N N . PRO A 1 88 ? 9.996 0.973 -3.451 1.00 81.56 88 PRO A N 1
ATOM 659 C CA . PRO A 1 88 ? 11.299 0.541 -2.933 1.00 81.56 88 PRO A CA 1
ATOM 660 C C . PRO A 1 88 ? 11.454 -0.949 -2.662 1.00 81.56 88 PRO A C 1
ATOM 662 O O . PRO A 1 88 ? 10.499 -1.651 -2.302 1.00 81.56 88 PRO A O 1
ATOM 665 N N . TYR A 1 89 ? 12.690 -1.443 -2.766 1.00 76.50 89 TYR A N 1
ATOM 666 C CA . TYR A 1 89 ? 12.987 -2.788 -2.277 1.00 76.50 89 TYR A CA 1
ATOM 667 C C . TYR A 1 89 ? 12.664 -2.888 -0.779 1.00 76.50 89 TYR A C 1
ATOM 669 O O . TYR A 1 89 ? 12.917 -1.970 -0.006 1.00 76.50 89 TYR A O 1
ATOM 677 N N . GLY A 1 90 ? 12.081 -4.010 -0.353 1.00 79.19 90 GLY A N 1
ATOM 678 C CA . GLY A 1 90 ? 11.742 -4.218 1.057 1.00 79.19 90 GLY A CA 1
ATOM 679 C C . GLY A 1 90 ? 10.510 -3.449 1.553 1.00 79.19 90 GLY A C 1
ATOM 680 O O . GLY A 1 90 ? 10.117 -3.667 2.690 1.00 79.19 90 GLY A O 1
ATOM 681 N N . TRP A 1 91 ? 9.820 -2.665 0.712 1.00 87.19 91 TRP A N 1
ATOM 682 C CA . TRP A 1 91 ? 8.656 -1.836 1.088 1.00 87.19 91 TRP A CA 1
ATOM 683 C C . TRP A 1 91 ? 7.508 -2.585 1.802 1.00 87.19 91 TRP A C 1
ATOM 685 O O . TRP A 1 91 ? 6.710 -1.997 2.533 1.00 87.19 91 TRP A O 1
ATOM 695 N N . VAL A 1 92 ? 7.421 -3.908 1.643 1.00 87.06 92 VAL A N 1
ATOM 696 C CA . VAL A 1 92 ? 6.440 -4.765 2.335 1.00 87.06 92 VAL A CA 1
ATOM 697 C C . VAL A 1 92 ? 6.837 -5.149 3.768 1.00 87.06 92 VAL A C 1
ATOM 699 O O . VAL A 1 92 ? 6.016 -5.721 4.484 1.00 87.06 92 VAL A O 1
ATOM 702 N N . ARG A 1 93 ? 8.070 -4.862 4.196 1.00 86.00 93 ARG A N 1
ATOM 703 C CA . ARG A 1 93 ? 8.622 -5.247 5.501 1.00 86.00 93 ARG A CA 1
ATOM 704 C C . ARG A 1 93 ? 8.534 -4.083 6.495 1.00 86.00 93 ARG A C 1
ATOM 706 O O . ARG A 1 93 ? 9.007 -2.996 6.173 1.00 86.00 93 ARG A O 1
ATOM 713 N N . PRO A 1 94 ? 7.948 -4.277 7.689 1.00 85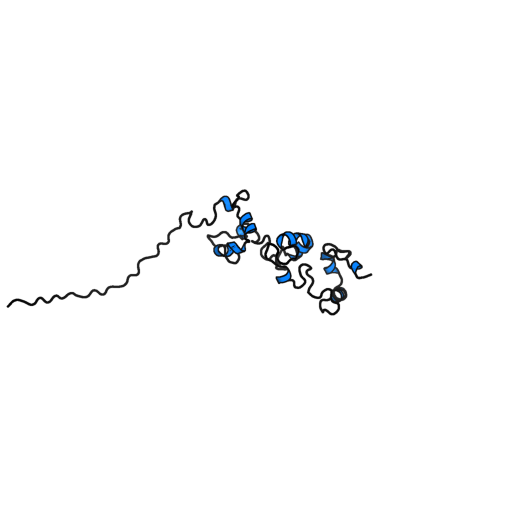.69 94 PRO A N 1
ATOM 714 C CA . PRO A 1 94 ? 7.746 -3.195 8.657 1.00 85.69 94 PRO A CA 1
ATOM 715 C C . PRO A 1 94 ? 9.045 -2.615 9.237 1.00 85.69 94 PRO A C 1
ATOM 717 O O . PRO A 1 94 ? 9.026 -1.507 9.766 1.00 85.69 94 PRO A O 1
ATOM 720 N N . GLU A 1 95 ? 10.156 -3.347 9.161 1.00 86.81 95 GLU A N 1
ATOM 721 C CA . GLU A 1 95 ? 11.486 -2.907 9.592 1.00 86.81 95 GLU A CA 1
ATOM 722 C C . GLU A 1 95 ? 12.230 -2.026 8.571 1.00 86.81 95 GLU A C 1
ATOM 724 O O . GLU A 1 95 ? 13.238 -1.417 8.930 1.00 86.81 95 GLU A O 1
ATOM 729 N N . GLU A 1 96 ? 11.746 -1.933 7.330 1.00 84.12 96 GLU A N 1
ATOM 730 C CA . GLU A 1 96 ? 12.374 -1.151 6.259 1.00 84.12 96 GLU A CA 1
ATOM 731 C C . GLU A 1 96 ? 11.771 0.261 6.171 1.00 84.12 96 GLU A C 1
ATOM 733 O O . GLU A 1 96 ? 10.601 0.486 6.494 1.00 84.12 96 GLU A O 1
ATOM 738 N N . ILE A 1 97 ? 12.562 1.241 5.720 1.00 79.38 97 ILE A N 1
ATOM 739 C CA . ILE A 1 97 ? 12.089 2.612 5.487 1.00 79.38 97 ILE A CA 1
ATOM 740 C C . ILE A 1 97 ? 12.418 3.020 4.044 1.00 79.38 97 ILE A C 1
ATOM 742 O O . ILE A 1 97 ? 13.599 3.102 3.709 1.00 79.38 97 ILE A O 1
ATOM 746 N N . PRO A 1 98 ? 11.405 3.353 3.221 1.00 82.88 98 PRO A N 1
ATOM 747 C CA . PRO A 1 98 ? 9.979 3.440 3.565 1.00 82.88 98 PRO A CA 1
ATOM 748 C C . PRO A 1 98 ? 9.268 2.069 3.637 1.00 82.88 98 PRO A C 1
ATOM 750 O O . PRO A 1 98 ? 9.612 1.139 2.917 1.00 82.88 98 PRO A O 1
ATOM 753 N N . PHE A 1 99 ? 8.211 1.983 4.457 1.00 90.88 99 PHE A N 1
ATOM 754 C CA . PHE A 1 99 ? 7.307 0.826 4.590 1.00 90.88 99 PHE A CA 1
ATOM 755 C C . PHE A 1 99 ? 5.896 1.183 4.104 1.00 90.88 99 PHE A C 1
ATOM 757 O O . PHE A 1 99 ? 5.395 2.272 4.407 1.00 90.88 99 PHE A O 1
ATOM 764 N N . HIS A 1 100 ? 5.220 0.263 3.409 1.00 91.38 100 HIS A N 1
ATOM 765 C CA . HIS A 1 100 ? 3.907 0.517 2.803 1.00 91.38 100 HIS A CA 1
ATOM 766 C C . HIS A 1 100 ? 2.831 0.918 3.809 1.00 91.38 100 HIS A C 1
ATOM 768 O O . HIS A 1 100 ? 1.985 1.740 3.478 1.00 91.38 100 HIS A O 1
ATOM 774 N N . GLY A 1 101 ? 2.876 0.415 5.047 1.00 91.19 101 GLY A N 1
ATOM 775 C CA . GLY A 1 101 ? 1.916 0.825 6.072 1.00 91.19 101 GLY A CA 1
ATOM 776 C C . GLY A 1 101 ? 2.049 2.301 6.456 1.00 91.19 101 GLY A C 1
ATOM 777 O O . GLY A 1 101 ? 1.041 2.948 6.718 1.00 91.19 101 GLY A O 1
ATOM 778 N N . ASN A 1 102 ? 3.260 2.868 6.419 1.00 89.12 102 ASN A N 1
ATOM 779 C CA . ASN A 1 102 ? 3.455 4.301 6.668 1.00 89.12 102 ASN A CA 1
ATOM 780 C C . ASN A 1 102 ? 2.923 5.139 5.500 1.00 89.12 102 ASN A C 1
ATOM 782 O O . ASN A 1 102 ? 2.262 6.146 5.732 1.00 89.12 102 ASN A O 1
ATOM 786 N N . ALA A 1 103 ? 3.163 4.692 4.262 1.00 89.75 103 ALA A N 1
ATOM 787 C CA . ALA A 1 103 ? 2.612 5.332 3.069 1.00 89.75 103 ALA A CA 1
ATOM 788 C C . ALA A 1 103 ? 1.076 5.255 3.042 1.00 89.75 103 ALA A C 1
ATOM 790 O O . ALA A 1 103 ? 0.409 6.223 2.705 1.00 89.75 103 ALA A O 1
ATOM 791 N N . PHE A 1 104 ? 0.492 4.133 3.469 1.00 91.31 104 PHE A N 1
ATOM 792 C CA . PHE A 1 104 ? -0.959 3.991 3.577 1.00 91.31 104 PHE A CA 1
ATOM 793 C C . PHE A 1 104 ? -1.557 4.980 4.587 1.00 91.31 104 PHE A C 1
ATOM 795 O O . PHE A 1 104 ? -2.624 5.538 4.348 1.00 91.31 104 PHE A O 1
ATOM 802 N N . VAL A 1 105 ? -0.862 5.234 5.702 1.00 88.56 105 VAL A N 1
ATOM 803 C CA . VAL A 1 105 ? -1.280 6.239 6.692 1.00 88.56 105 VAL A CA 1
ATOM 804 C C . VAL A 1 105 ? -1.130 7.670 6.160 1.00 88.56 105 VAL A C 1
ATOM 806 O O . VAL A 1 105 ? -1.956 8.515 6.497 1.0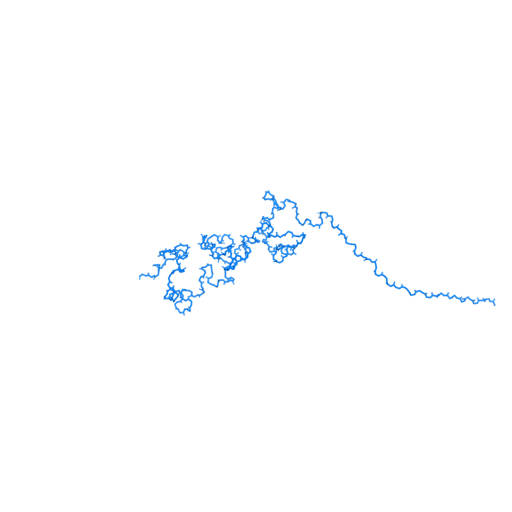0 88.56 105 VAL A O 1
ATOM 809 N N . SER A 1 106 ? -0.110 7.970 5.348 1.00 89.00 106 SER A N 1
ATOM 810 C CA . SER A 1 106 ? 0.093 9.328 4.817 1.00 89.00 106 SER A CA 1
ATOM 811 C C . SER A 1 106 ? -0.805 9.650 3.624 1.00 89.00 106 SER A C 1
ATOM 813 O O . SER A 1 106 ? -1.383 10.733 3.579 1.00 89.00 106 SER A O 1
ATOM 815 N N . GLU A 1 107 ? -0.937 8.717 2.682 1.00 90.12 107 GLU A N 1
ATOM 816 C CA . GLU A 1 107 ? -1.623 8.936 1.403 1.00 90.12 107 GLU A CA 1
ATOM 817 C C . GLU A 1 107 ? -3.083 8.457 1.410 1.00 90.12 107 GLU A C 1
ATOM 819 O O . GLU A 1 107 ? -3.904 8.918 0.614 1.00 90.12 107 GLU A O 1
ATOM 824 N N . GLY A 1 108 ? -3.423 7.526 2.304 1.00 88.81 108 GLY A N 1
ATOM 825 C CA . GLY A 1 108 ? -4.732 6.884 2.357 1.00 88.81 108 GLY A CA 1
ATOM 826 C C . GLY A 1 108 ? -4.955 5.812 1.274 1.00 88.81 108 GLY A C 1
ATOM 827 O O . GLY A 1 108 ? -4.159 5.652 0.344 1.00 88.81 108 GLY A O 1
ATOM 828 N N . PRO A 1 109 ? -6.068 5.060 1.364 1.00 87.81 109 PRO A N 1
ATOM 829 C CA . PRO A 1 109 ? -6.354 3.932 0.470 1.00 87.81 109 PRO A CA 1
ATOM 830 C C . PRO A 1 109 ? -6.539 4.344 -0.995 1.00 87.81 109 PRO A C 1
ATOM 832 O O . PRO A 1 109 ? -6.055 3.653 -1.891 1.00 87.81 109 PRO A O 1
ATOM 835 N N . ALA A 1 110 ? -7.165 5.499 -1.245 1.00 90.06 110 ALA A N 1
ATOM 836 C CA . ALA A 1 110 ? -7.463 5.980 -2.596 1.00 90.06 110 ALA A CA 1
ATOM 837 C C . ALA A 1 110 ? -6.199 6.174 -3.452 1.00 90.06 110 ALA A C 1
ATOM 839 O O . ALA A 1 110 ? -6.228 5.973 -4.666 1.00 90.06 110 ALA A O 1
ATOM 840 N N . TYR A 1 111 ? -5.071 6.531 -2.830 1.00 91.12 111 TYR A N 1
ATOM 841 C CA . TYR A 1 111 ? -3.795 6.634 -3.531 1.00 91.12 111 TYR A CA 1
ATOM 842 C C . TYR A 1 111 ? -3.342 5.273 -4.076 1.00 91.12 111 TYR A C 1
ATOM 844 O O . TYR A 1 111 ? -2.962 5.164 -5.244 1.00 91.12 111 TYR A O 1
ATOM 852 N N . CYS A 1 112 ? -3.443 4.226 -3.256 1.00 91.44 112 CYS A N 1
ATOM 853 C CA . CYS A 1 112 ? -3.053 2.863 -3.609 1.00 91.44 112 CYS A CA 1
ATOM 854 C C . CYS A 1 112 ? -3.995 2.239 -4.654 1.00 91.44 112 CYS A C 1
ATOM 856 O O . CYS A 1 112 ? -3.547 1.506 -5.540 1.00 91.44 112 CYS A O 1
ATOM 858 N N . GLU A 1 113 ? -5.292 2.544 -4.578 1.00 92.69 113 GLU A N 1
ATOM 859 C CA . GLU A 1 113 ? -6.332 2.023 -5.477 1.00 92.69 113 GLU A CA 1
ATOM 860 C C . GLU A 1 113 ? -6.094 2.378 -6.954 1.00 92.69 113 GLU A C 1
ATOM 862 O O . GLU A 1 113 ? -6.498 1.614 -7.833 1.00 92.69 113 GLU A O 1
ATOM 867 N N . ASN A 1 114 ? -5.363 3.465 -7.239 1.00 90.00 114 ASN A N 1
ATOM 868 C CA . ASN A 1 114 ? -4.973 3.852 -8.603 1.00 90.00 114 ASN A CA 1
ATOM 869 C C . ASN A 1 114 ? -4.201 2.747 -9.345 1.00 90.00 114 ASN A C 1
ATOM 871 O O . ASN A 1 114 ? -4.292 2.637 -10.570 1.00 90.00 114 ASN A O 1
ATOM 875 N N . CYS A 1 115 ? -3.453 1.922 -8.604 1.00 88.50 115 CYS A N 1
ATOM 876 C CA . CYS A 1 115 ? -2.669 0.817 -9.156 1.00 88.50 115 CYS A CA 1
ATOM 877 C C . CYS A 1 115 ? -3.199 -0.553 -8.728 1.00 88.50 115 CYS A C 1
ATOM 879 O O . CYS A 1 115 ? -3.302 -1.474 -9.541 1.00 88.50 115 CYS A O 1
ATOM 881 N N . HIS A 1 116 ? -3.589 -0.675 -7.460 1.00 92.38 116 HIS A N 1
ATOM 882 C CA . HIS A 1 116 ? -4.016 -1.930 -6.837 1.00 92.38 116 HIS A CA 1
ATOM 883 C C . HIS A 1 116 ? -5.518 -2.220 -6.989 1.00 92.38 116 HIS A C 1
ATOM 885 O O . HIS A 1 116 ? -5.996 -3.261 -6.526 1.00 92.38 116 HIS A O 1
ATOM 891 N N . GLY A 1 117 ? -6.241 -1.335 -7.681 1.00 93.75 117 GLY A N 1
ATOM 892 C CA . GLY A 1 117 ? -7.662 -1.454 -7.980 1.00 93.75 117 GLY A CA 1
ATOM 893 C C . GLY A 1 117 ? -8.541 -0.950 -6.842 1.00 93.75 117 GLY A C 1
ATOM 894 O O . GLY A 1 117 ? -8.199 -1.084 -5.670 1.00 93.75 117 GLY A O 1
ATOM 895 N N . ALA A 1 118 ? -9.715 -0.424 -7.195 1.00 93.56 118 ALA A N 1
ATOM 896 C CA . ALA A 1 118 ? -10.704 0.072 -6.233 1.00 93.56 118 ALA A CA 1
ATOM 897 C C . ALA A 1 118 ? -11.223 -1.015 -5.270 1.00 93.56 118 ALA A C 1
ATOM 899 O O . ALA A 1 118 ? -11.728 -0.714 -4.196 1.00 93.56 118 ALA A O 1
ATOM 900 N N . ASP A 1 119 ? -11.107 -2.293 -5.641 1.00 93.69 119 ASP A N 1
ATOM 901 C CA . ASP A 1 119 ? -11.449 -3.424 -4.778 1.00 93.69 119 ASP A CA 1
ATOM 902 C C . ASP A 1 119 ? -10.247 -3.968 -3.988 1.00 93.69 119 ASP A C 1
ATOM 904 O O . ASP A 1 119 ? -10.399 -4.927 -3.230 1.00 93.69 119 ASP A O 1
ATOM 908 N N . SER A 1 120 ? -9.054 -3.380 -4.154 1.00 94.69 120 SER A N 1
ATOM 909 C CA . SER A 1 120 ? -7.799 -3.832 -3.541 1.00 94.69 120 SER A CA 1
ATOM 910 C C . SER A 1 120 ? -7.429 -5.291 -3.876 1.00 94.69 120 SER A C 1
ATOM 912 O O . SER A 1 120 ? -6.672 -5.961 -3.155 1.00 94.69 120 SER A O 1
ATOM 914 N N . ARG A 1 121 ? -7.961 -5.824 -4.986 1.00 94.62 121 ARG A N 1
ATOM 915 C CA . ARG A 1 121 ? -7.709 -7.199 -5.456 1.00 94.62 121 ARG A CA 1
ATOM 916 C C . ARG A 1 121 ? -6.605 -7.298 -6.496 1.00 94.62 121 ARG A C 1
ATOM 918 O O . ARG A 1 121 ? -6.423 -8.353 -7.094 1.00 94.62 121 ARG A O 1
ATOM 925 N N . GLY A 1 122 ? -5.830 -6.233 -6.649 1.00 90.25 122 GLY A N 1
ATOM 926 C CA . GLY A 1 122 ? -4.621 -6.215 -7.456 1.00 90.25 122 GLY A CA 1
ATOM 927 C C . GLY A 1 122 ? -4.708 -5.322 -8.675 1.00 90.25 122 GLY A C 1
ATOM 928 O O . GLY A 1 122 ? -3.661 -5.037 -9.232 1.00 90.25 122 GLY A O 1
ATOM 929 N N . GLY A 1 123 ? -5.889 -4.822 -9.055 1.00 88.81 123 GLY A N 1
ATOM 930 C CA . GLY A 1 123 ? -6.022 -3.845 -10.137 1.00 88.81 123 GLY A CA 1
ATOM 931 C C . GLY A 1 123 ? -5.179 -4.216 -11.356 1.00 88.81 123 GLY A C 1
ATOM 932 O O . GLY A 1 123 ? -5.204 -5.363 -11.803 1.00 88.81 123 GLY A O 1
ATOM 933 N N . TRP A 1 124 ? -4.400 -3.259 -11.855 1.00 82.56 124 TRP A N 1
ATOM 934 C CA . TRP A 1 124 ? -3.411 -3.538 -12.894 1.00 82.56 124 TRP A CA 1
ATOM 935 C C . TRP A 1 124 ? -2.030 -3.905 -12.330 1.00 82.56 124 TRP A C 1
ATOM 937 O O . TRP A 1 124 ? -1.256 -4.543 -13.035 1.00 82.56 124 TRP A O 1
ATOM 947 N N . SER A 1 125 ? -1.722 -3.586 -11.064 1.00 85.88 125 SER A N 1
ATOM 948 C CA . SER A 1 125 ? -0.450 -3.984 -10.435 1.00 85.88 125 SER A CA 1
ATOM 949 C C . SER A 1 125 ? -0.323 -5.497 -10.198 1.00 85.88 125 SER A C 1
ATOM 951 O O . SER A 1 125 ? 0.766 -5.993 -9.929 1.00 85.88 125 SER A O 1
ATOM 953 N N . GLY A 1 126 ? -1.433 -6.239 -10.236 1.00 87.06 126 GLY A N 1
ATOM 954 C CA . GLY A 1 126 ? -1.520 -7.667 -9.923 1.00 87.06 126 GLY A CA 1
ATOM 955 C C . GLY A 1 126 ? -1.356 -8.010 -8.435 1.00 87.06 126 GLY A C 1
ATOM 956 O O . GLY A 1 126 ? -1.523 -9.169 -8.055 1.00 87.06 126 GLY A O 1
ATOM 957 N N . VAL A 1 127 ? -1.061 -7.033 -7.571 1.00 88.75 127 VAL A N 1
ATOM 958 C CA . VAL A 1 127 ? -0.751 -7.261 -6.150 1.00 88.75 127 VAL A CA 1
ATOM 959 C C . VAL A 1 127 ? -1.969 -6.965 -5.279 1.00 88.75 127 VAL A C 1
ATOM 961 O O . VAL A 1 127 ? -2.300 -5.805 -5.029 1.00 88.75 127 VAL A O 1
ATOM 964 N N . SER A 1 128 ? -2.626 -8.012 -4.774 1.00 92.75 128 SER A N 1
ATOM 965 C CA . SER A 1 128 ? -3.777 -7.869 -3.874 1.00 92.75 128 SER A CA 1
ATOM 966 C C . SER A 1 128 ? -3.371 -7.680 -2.412 1.00 92.75 128 SER A C 1
ATOM 968 O O . SER A 1 128 ? -2.590 -8.474 -1.879 1.00 92.75 128 SER A O 1
ATOM 970 N N . CYS A 1 129 ? -4.015 -6.728 -1.724 1.00 93.06 129 CYS A N 1
ATOM 971 C CA . CYS A 1 129 ? -3.905 -6.547 -0.271 1.00 93.06 129 CYS A CA 1
ATOM 972 C C . CYS A 1 129 ? -4.290 -7.823 0.496 1.00 93.06 129 CYS A C 1
ATOM 974 O O . CYS A 1 129 ? -3.665 -8.164 1.500 1.00 93.06 129 CYS A O 1
ATOM 976 N N . TYR A 1 130 ? -5.272 -8.568 -0.023 1.00 92.50 130 TYR A N 1
ATOM 977 C CA . TYR A 1 130 ? -5.799 -9.795 0.579 1.00 92.50 130 TYR A CA 1
ATOM 978 C C . TYR A 1 130 ? -4.814 -10.968 0.565 1.00 92.50 130 TYR A C 1
ATOM 980 O O . TYR A 1 130 ? -5.033 -11.953 1.263 1.00 92.50 130 TYR A O 1
ATOM 988 N N . THR A 1 131 ? -3.714 -10.861 -0.187 1.00 91.38 131 THR A N 1
ATOM 989 C CA . THR A 1 131 ? -2.637 -11.863 -0.174 1.00 91.38 131 THR A CA 1
ATOM 990 C C . THR A 1 131 ? -2.006 -11.989 1.214 1.00 91.38 131 THR A C 1
ATOM 992 O O . THR A 1 131 ? -1.665 -13.091 1.636 1.00 91.38 131 THR A O 1
ATOM 995 N N . CYS A 1 132 ? -1.876 -10.867 1.931 1.00 89.44 132 CYS A N 1
ATOM 996 C CA . CYS A 1 132 ? -1.241 -10.810 3.250 1.00 89.44 132 CYS A CA 1
ATOM 997 C C . CYS A 1 132 ? -2.198 -10.318 4.348 1.00 89.44 132 CYS A C 1
ATOM 999 O O . CYS A 1 132 ? -2.102 -10.761 5.492 1.00 89.44 132 CYS A O 1
ATOM 1001 N N . HIS A 1 133 ? -3.140 -9.431 4.017 1.00 90.56 133 HIS A N 1
ATOM 1002 C CA . HIS A 1 133 ? -4.105 -8.863 4.956 1.00 90.56 133 HIS A CA 1
ATOM 1003 C C . HIS A 1 133 ? -5.483 -9.48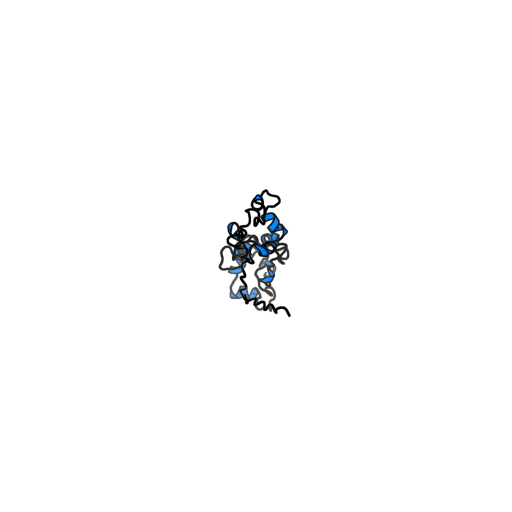2 4.745 1.00 90.56 133 HIS A C 1
ATOM 1005 O O . HIS A 1 133 ? -6.251 -9.026 3.904 1.00 90.56 133 HIS A O 1
ATOM 1011 N N . ALA A 1 134 ? -5.821 -10.503 5.535 1.00 87.38 134 ALA A N 1
ATOM 1012 C CA . ALA A 1 134 ? -7.098 -11.209 5.405 1.00 87.38 134 ALA A CA 1
ATOM 1013 C C . ALA A 1 134 ? -8.320 -10.261 5.465 1.00 87.38 134 ALA A C 1
ATOM 1015 O O . ALA A 1 134 ? -9.204 -10.346 4.614 1.00 87.38 134 ALA A O 1
ATOM 1016 N N . GLY A 1 135 ? -8.286 -9.258 6.356 1.00 84.75 135 GLY A N 1
ATOM 1017 C CA . GLY A 1 135 ? -9.322 -8.220 6.470 1.00 84.75 135 GLY A CA 1
ATOM 1018 C C . GLY A 1 135 ? -9.208 -7.071 5.455 1.00 84.75 135 GLY A C 1
ATOM 1019 O O . GLY A 1 135 ? -9.835 -6.020 5.621 1.00 84.75 135 GLY A O 1
ATOM 1020 N N . GLY A 1 136 ? -8.410 -7.255 4.402 1.00 88.81 136 GLY A N 1
ATOM 1021 C CA . GLY A 1 136 ? -8.252 -6.318 3.298 1.00 88.81 136 GLY A CA 1
ATOM 1022 C C . GLY A 1 136 ? -7.390 -5.091 3.621 1.00 88.81 136 GLY A C 1
ATOM 1023 O O . GLY A 1 136 ? -6.576 -5.122 4.547 1.00 88.81 136 GLY A O 1
ATOM 1024 N N . PRO A 1 137 ? -7.552 -3.992 2.860 1.00 88.50 137 PRO A N 1
ATOM 1025 C CA . PRO A 1 137 ? -6.676 -2.818 2.936 1.00 88.50 137 PRO A CA 1
ATOM 1026 C C . PRO A 1 137 ? -6.810 -2.035 4.250 1.00 88.50 137 PRO A C 1
ATOM 1028 O O . PRO A 1 137 ? -5.955 -1.222 4.564 1.00 88.50 137 PRO A O 1
ATOM 1031 N N . SER A 1 138 ? -7.852 -2.293 5.050 1.00 86.12 138 SER A N 1
ATOM 1032 C CA . SER A 1 138 ? -8.074 -1.597 6.328 1.00 86.12 138 SER A CA 1
ATOM 1033 C C . SER A 1 138 ? -6.973 -1.834 7.370 1.00 86.12 138 SER A C 1
ATOM 1035 O O . SER A 1 138 ? -6.920 -1.130 8.375 1.00 86.12 138 SER A O 1
ATOM 1037 N N . GLY A 1 139 ? -6.144 -2.868 7.186 1.00 83.69 139 GLY A N 1
ATOM 1038 C CA . GLY A 1 139 ? -5.145 -3.303 8.163 1.00 83.69 139 GLY A CA 1
ATOM 1039 C C . GLY A 1 139 ? -5.736 -4.016 9.387 1.00 83.69 139 GLY A C 1
ATOM 1040 O O . GLY A 1 139 ? -4.990 -4.596 10.178 1.00 83.69 139 GLY A O 1
ATOM 1041 N N . HIS A 1 140 ? -7.063 -4.035 9.541 1.00 91.44 140 HIS A N 1
ATOM 1042 C CA . HIS A 1 140 ? -7.729 -4.807 10.580 1.00 91.44 140 HIS A CA 1
ATOM 1043 C C . HIS A 1 140 ? -7.804 -6.296 10.200 1.00 91.44 140 HIS A C 1
ATOM 1045 O O . HIS A 1 140 ? -7.956 -6.635 9.027 1.00 91.44 140 HIS A O 1
ATOM 1051 N N . PRO A 1 141 ? -7.702 -7.214 11.175 1.00 91.31 141 PRO A N 1
ATOM 1052 C CA . PRO A 1 141 ? -7.864 -8.645 10.930 1.00 91.31 141 PRO A CA 1
ATOM 1053 C C . PRO A 1 141 ? -9.321 -9.017 10.615 1.00 91.31 141 PRO A C 1
ATOM 1055 O O . PRO A 1 141 ? -10.260 -8.296 10.958 1.00 91.31 141 PRO A O 1
ATOM 1058 N N . ASP A 1 142 ? -9.525 -10.210 10.059 1.00 90.62 142 ASP A N 1
ATOM 1059 C CA . ASP A 1 142 ? -10.864 -10.779 9.884 1.00 90.62 142 ASP A CA 1
ATOM 1060 C C . ASP A 1 142 ? -11.644 -10.827 11.198 1.00 90.62 142 ASP A C 1
ATOM 1062 O O . ASP A 1 142 ? -11.093 -11.089 12.268 1.00 90.62 142 ASP A O 1
ATOM 1066 N N . GLY A 1 143 ? -12.954 -10.585 11.120 1.00 92.25 143 GLY A N 1
ATOM 1067 C CA . GLY A 1 143 ? -13.843 -10.602 12.282 1.00 92.25 143 GLY A CA 1
ATOM 1068 C C . GLY A 1 143 ? -13.739 -9.373 13.194 1.00 92.25 143 GLY A C 1
ATOM 1069 O O . GLY A 1 143 ? -14.357 -9.379 14.256 1.00 92.25 143 GLY A O 1
ATOM 1070 N N . TRP A 1 144 ? -13.027 -8.315 12.787 1.00 94.88 144 TRP A N 1
ATOM 1071 C CA . TRP A 1 144 ? -12.863 -7.065 13.549 1.00 94.88 144 TRP A CA 1
ATOM 1072 C C . TRP A 1 144 ? -14.180 -6.454 14.058 1.00 94.88 144 TRP A C 1
ATOM 1074 O O . TRP A 1 144 ? -14.255 -5.954 15.182 1.00 94.88 144 TRP A O 1
ATOM 1084 N N . MET A 1 145 ? -15.247 -6.549 13.259 1.00 92.69 145 MET A N 1
ATOM 1085 C CA . MET A 1 145 ? -16.582 -6.036 13.597 1.00 92.69 145 MET A CA 1
ATOM 1086 C C . MET A 1 145 ? -17.507 -7.071 14.256 1.00 92.69 145 MET A C 1
ATOM 1088 O O . MET A 1 145 ? -18.631 -6.735 14.610 1.00 92.69 145 MET A O 1
ATOM 1092 N N . ASN A 1 146 ? -17.069 -8.320 14.442 1.00 95.06 146 ASN A N 1
ATOM 1093 C CA . ASN A 1 146 ? -17.885 -9.385 15.030 1.00 95.06 146 ASN A CA 1
ATOM 1094 C C . ASN A 1 146 ? -17.619 -9.508 16.546 1.00 95.06 146 ASN A C 1
ATOM 1096 O O . ASN A 1 146 ? -16.536 -9.967 16.910 1.00 95.06 146 ASN A O 1
ATOM 1100 N N . PRO A 1 147 ? -18.589 -9.212 17.438 1.00 94.44 147 PRO A N 1
ATOM 1101 C CA . PRO A 1 147 ? -18.399 -9.282 18.896 1.00 94.44 147 PRO A CA 1
ATOM 1102 C C . PRO A 1 147 ? -17.952 -10.655 19.426 1.00 94.44 147 PRO A C 1
ATOM 1104 O O . PRO A 1 147 ? -17.237 -10.756 20.431 1.00 94.44 147 PRO A O 1
ATOM 1107 N N . SER A 1 148 ? -18.339 -11.733 18.740 1.00 95.50 148 SER A N 1
ATOM 1108 C CA . SER A 1 148 ? -17.947 -13.099 19.097 1.00 95.50 148 SER A CA 1
ATOM 1109 C C . SER A 1 148 ? -16.518 -13.445 18.669 1.00 95.50 148 SER A C 1
ATOM 1111 O O . SER A 1 148 ? -15.955 -14.406 19.193 1.00 95.50 148 SER A O 1
ATOM 1113 N N . SER A 1 149 ? -15.906 -12.667 17.770 1.00 95.12 149 SER A N 1
ATOM 1114 C CA . SER A 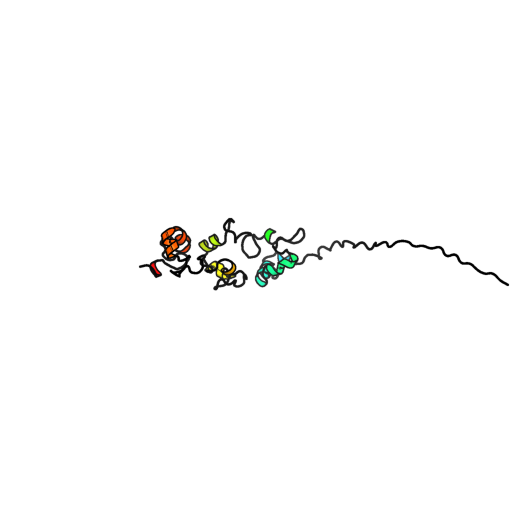1 149 ? -14.541 -12.906 17.299 1.00 95.12 149 SER A CA 1
ATOM 1115 C C . SER A 1 149 ? -13.498 -12.622 18.380 1.00 95.12 149 SER A C 1
ATOM 1117 O O . SER A 1 149 ? -13.622 -11.678 19.165 1.00 95.12 149 SER A O 1
ATOM 1119 N N . ALA A 1 150 ? -12.414 -13.402 18.382 1.00 93.00 150 ALA A N 1
ATOM 1120 C CA . ALA A 1 150 ? -11.234 -13.120 19.198 1.00 93.00 150 ALA A CA 1
ATOM 1121 C C . ALA A 1 150 ? -10.556 -11.796 18.800 1.00 93.00 150 ALA A C 1
ATOM 1123 O O . ALA A 1 150 ? -9.966 -11.130 19.646 1.00 93.00 150 ALA A O 1
ATOM 1124 N N . SER A 1 151 ? -10.689 -11.399 17.533 1.00 93.00 151 SER A N 1
ATOM 1125 C CA . SER A 1 151 ? -10.147 -10.164 16.963 1.00 93.00 151 SER A CA 1
ATOM 1126 C C . SER A 1 151 ? -11.076 -8.951 17.099 1.00 93.00 151 SER A C 1
ATOM 1128 O O . SER A 1 151 ? -10.781 -7.910 16.525 1.00 93.00 151 SER A O 1
ATOM 1130 N N . PHE A 1 152 ? -12.197 -9.056 17.822 1.00 96.00 152 PHE A N 1
ATOM 1131 C CA . PHE A 1 152 ? -13.176 -7.972 17.921 1.00 96.00 152 PHE A CA 1
ATOM 1132 C C . PHE A 1 152 ? -12.559 -6.660 18.430 1.00 96.00 152 PHE A C 1
ATOM 1134 O O . PHE A 1 152 ? -11.921 -6.637 19.489 1.00 96.00 152 PHE A O 1
ATOM 1141 N N . HIS A 1 153 ? -12.825 -5.554 17.731 1.00 95.88 153 HIS A N 1
ATOM 1142 C CA . HIS A 1 153 ? -12.238 -4.248 18.037 1.00 95.88 153 HIS A CA 1
ATOM 1143 C C . HIS A 1 153 ? -12.531 -3.772 19.462 1.00 95.88 153 HIS A C 1
ATOM 1145 O O . HIS A 1 153 ? -11.644 -3.224 20.107 1.00 95.88 153 HIS A O 1
ATOM 1151 N N . GLY A 1 154 ? -13.722 -4.052 20.006 1.00 95.94 154 GLY A N 1
ATOM 1152 C CA . GLY A 1 154 ? -14.068 -3.674 21.380 1.00 95.94 154 GLY A CA 1
ATOM 1153 C C . GLY A 1 154 ? -13.170 -4.335 22.436 1.00 95.94 154 GLY A C 1
ATOM 1154 O O . GLY A 1 154 ? -12.850 -3.723 23.457 1.00 95.94 154 GLY A O 1
ATOM 1155 N N . ARG A 1 155 ? -12.682 -5.562 22.183 1.00 95.44 155 ARG A N 1
ATOM 1156 C CA . ARG A 1 155 ? -11.684 -6.211 23.059 1.00 95.44 155 ARG A CA 1
ATOM 1157 C C . ARG A 1 155 ? -10.342 -5.499 22.965 1.00 95.44 155 ARG A C 1
ATOM 1159 O O . ARG A 1 155 ? -9.730 -5.227 23.990 1.00 95.44 155 ARG A O 1
ATOM 1166 N N . ARG A 1 156 ? -9.906 -5.157 21.750 1.00 92.69 156 ARG A N 1
ATOM 1167 C CA . ARG A 1 156 ? -8.652 -4.426 21.549 1.00 92.69 156 ARG A CA 1
ATOM 1168 C C . ARG A 1 156 ? -8.700 -3.036 22.186 1.00 92.69 156 ARG A C 1
ATOM 1170 O O . ARG A 1 156 ? -7.800 -2.709 22.948 1.00 92.69 156 ARG A O 1
ATOM 1177 N N . ALA A 1 157 ? -9.781 -2.288 21.975 1.00 95.06 157 ALA A N 1
ATOM 1178 C CA . ALA A 1 157 ? -10.013 -0.977 22.576 1.00 95.06 157 ALA A CA 1
ATOM 1179 C C . ALA A 1 157 ? -10.001 -1.021 24.115 1.00 95.06 157 ALA A C 1
ATOM 1181 O O . ALA A 1 157 ? -9.333 -0.217 24.756 1.00 95.06 157 ALA A O 1
ATOM 1182 N N . SER A 1 158 ? -10.691 -1.994 24.722 1.00 94.44 158 SER A N 1
ATOM 1183 C CA . SER A 1 158 ? -10.727 -2.131 26.188 1.00 94.44 158 SER A CA 1
ATOM 1184 C C . SER A 1 158 ? -9.393 -2.563 26.808 1.00 94.44 158 SER A C 1
ATOM 1186 O O . SER A 1 158 ? -9.122 -2.213 27.952 1.00 94.44 158 SER A O 1
ATOM 1188 N N . GLN A 1 159 ? -8.560 -3.311 26.079 1.00 94.12 159 GLN A N 1
ATOM 1189 C CA . GLN A 1 159 ? -7.288 -3.835 26.592 1.00 94.12 159 GLN A CA 1
ATOM 1190 C C . GLN A 1 159 ? -6.094 -2.916 26.316 1.00 94.12 159 GLN A C 1
ATOM 1192 O O . GLN A 1 159 ? -5.179 -2.848 27.131 1.00 94.12 159 GLN A O 1
ATOM 1197 N N . GLN A 1 160 ? -6.077 -2.253 25.159 1.00 93.69 160 GLN A N 1
ATOM 1198 C CA . GLN A 1 160 ? -4.921 -1.508 24.641 1.00 93.69 160 GLN A CA 1
ATOM 1199 C C . GLN A 1 160 ? -5.201 -0.004 24.492 1.00 93.69 160 GLN A C 1
ATOM 1201 O O . GLN A 1 160 ? -4.292 0.760 24.176 1.00 93.69 160 GLN A O 1
ATOM 1206 N N . GLY A 1 161 ? -6.436 0.439 24.742 1.00 94.88 161 GLY A N 1
ATOM 1207 C CA . GLY A 1 161 ? -6.855 1.819 24.520 1.00 94.88 161 GLY A CA 1
ATOM 1208 C C . GLY A 1 161 ? -7.027 2.152 23.035 1.00 94.88 161 GLY A C 1
ATOM 1209 O O . GLY A 1 161 ? -7.189 1.268 22.194 1.00 94.88 161 GLY A O 1
ATOM 1210 N N . PHE A 1 162 ? -7.006 3.450 22.724 1.00 95.50 162 PHE A N 1
ATOM 1211 C CA . PHE A 1 162 ? -7.344 3.984 21.396 1.00 95.50 162 PHE A CA 1
ATOM 1212 C C . PHE A 1 162 ? -6.159 4.607 20.649 1.00 95.50 162 PHE A C 1
ATOM 1214 O O . PHE A 1 162 ? -6.339 5.125 19.551 1.00 95.50 162 PHE A O 1
ATOM 1221 N N . GLU A 1 163 ? -4.958 4.595 21.231 1.00 94.94 163 GLU A N 1
ATOM 1222 C CA . GLU A 1 163 ? -3.819 5.345 20.687 1.00 94.94 163 GLU A CA 1
ATOM 1223 C C . GLU A 1 163 ? -3.448 4.885 19.274 1.00 94.94 163 GLU A C 1
ATOM 1225 O O . GLU A 1 163 ? -3.302 5.700 18.368 1.00 94.94 163 GLU A O 1
ATOM 1230 N N . ASP A 1 164 ? -3.407 3.571 19.046 1.00 91.62 164 ASP A N 1
ATOM 1231 C CA . ASP A 1 164 ? -3.156 3.019 17.714 1.00 91.62 164 ASP A CA 1
ATOM 1232 C C . ASP A 1 164 ? -4.290 3.332 16.724 1.00 91.62 164 ASP A C 1
ATOM 1234 O O . ASP A 1 164 ? -4.032 3.481 15.530 1.00 91.62 164 ASP A O 1
ATOM 1238 N N . CYS A 1 165 ? -5.533 3.466 17.204 1.00 94.44 165 CYS A N 1
ATOM 1239 C CA . CYS A 1 165 ? -6.695 3.778 16.369 1.00 94.44 165 CYS A CA 1
ATOM 1240 C C . CYS A 1 165 ? -6.584 5.183 15.769 1.00 94.44 165 CYS A C 1
ATOM 1242 O O . CYS A 1 165 ? -6.954 5.390 14.612 1.00 94.44 165 CYS A O 1
ATOM 1244 N N . ARG A 1 166 ? -6.022 6.134 16.527 1.00 95.31 166 ARG A N 1
ATOM 1245 C CA . ARG A 1 166 ? -5.875 7.536 16.108 1.00 95.31 166 ARG A CA 1
ATOM 1246 C C . ARG A 1 166 ? -5.036 7.709 14.848 1.00 95.31 166 ARG A C 1
ATOM 1248 O O . ARG A 1 166 ? -5.254 8.674 14.121 1.00 95.31 166 ARG A O 1
ATOM 1255 N N . ARG A 1 167 ? -4.134 6.762 14.548 1.00 92.12 167 ARG A N 1
ATOM 1256 C CA . ARG A 1 167 ? -3.314 6.799 13.324 1.00 92.12 167 ARG A CA 1
ATOM 1257 C C . ARG A 1 167 ? -4.156 6.841 12.052 1.00 92.12 167 ARG A C 1
ATOM 1259 O O . ARG A 1 167 ? -3.754 7.499 11.104 1.00 92.12 167 ARG A O 1
ATOM 1266 N N . CYS A 1 168 ? -5.309 6.172 12.046 1.00 93.00 168 CYS A N 1
ATOM 1267 C CA . CYS A 1 168 ? -6.187 6.125 10.875 1.00 93.00 168 CYS A CA 1
ATOM 1268 C C . CYS A 1 168 ? -7.524 6.838 11.108 1.00 93.00 168 CYS A C 1
ATOM 1270 O O . CYS A 1 168 ? -8.071 7.432 10.186 1.00 93.00 168 CYS A O 1
ATOM 1272 N N . HIS A 1 169 ? -8.048 6.802 12.333 1.00 94.75 169 HIS A N 1
ATOM 1273 C CA . HIS A 1 169 ? -9.370 7.341 12.670 1.00 94.75 169 HIS A CA 1
ATOM 1274 C C . HIS A 1 169 ? -9.342 8.805 13.133 1.00 94.75 169 HIS A C 1
ATOM 1276 O O . HIS A 1 169 ? -10.388 9.350 13.469 1.00 94.75 169 HIS A O 1
ATOM 1282 N N . GLY A 1 170 ? -8.169 9.448 13.140 1.00 95.00 170 GLY A N 1
ATOM 1283 C CA . GLY A 1 170 ? -7.999 10.822 13.610 1.00 95.00 170 GLY A CA 1
ATOM 1284 C C . GLY A 1 170 ? -7.756 10.899 15.117 1.00 95.00 170 GLY A C 1
ATOM 1285 O O . GLY A 1 170 ? -8.104 9.993 15.875 1.00 95.00 170 GLY A O 1
ATOM 1286 N N . ASN A 1 171 ? -7.135 11.991 15.570 1.00 95.44 171 ASN A N 1
ATOM 1287 C CA . ASN A 1 171 ? -6.803 12.188 16.989 1.00 95.44 171 ASN A CA 1
ATOM 1288 C C . ASN A 1 171 ? -8.047 12.241 17.892 1.00 95.44 171 ASN A C 1
ATOM 1290 O O . ASN A 1 171 ? -7.997 11.816 19.050 1.00 95.44 171 ASN A O 1
ATOM 1294 N N . ASP A 1 172 ? -9.144 12.749 17.341 1.00 95.69 172 ASP A N 1
ATOM 1295 C CA . ASP A 1 172 ? -10.482 12.842 17.927 1.00 95.69 172 ASP A CA 1
ATOM 1296 C C . ASP A 1 172 ? -11.331 11.578 17.717 1.00 95.69 172 ASP A C 1
ATOM 1298 O O . ASP A 1 172 ? -12.374 11.441 18.350 1.00 95.69 172 ASP A O 1
ATOM 1302 N N . LEU A 1 173 ? -10.855 10.626 16.905 1.00 96.75 173 LEU A N 1
ATOM 1303 C CA . LEU A 1 173 ? -11.580 9.422 16.497 1.00 96.75 173 LEU A CA 1
ATOM 1304 C C . LEU A 1 173 ? -12.870 9.723 15.704 1.00 96.75 173 LEU A C 1
ATOM 1306 O O . LEU A 1 173 ? -13.798 8.906 15.696 1.00 96.75 173 LEU A O 1
ATOM 1310 N N . GLU A 1 174 ? -12.923 10.872 15.020 1.00 96.69 174 GLU A N 1
ATOM 1311 C CA . GLU A 1 174 ? -14.062 11.317 14.198 1.00 96.69 174 GLU A CA 1
ATOM 1312 C C . GLU A 1 174 ? -13.960 10.893 12.723 1.00 96.69 174 GLU A C 1
ATOM 1314 O O . GLU A 1 174 ? -14.696 11.376 11.866 1.00 96.69 174 GLU A O 1
ATOM 1319 N N . GLY A 1 175 ? -13.063 9.959 12.408 1.00 92.44 175 GLY A N 1
ATOM 1320 C CA . GLY A 1 175 ? -13.020 9.284 11.114 1.00 92.44 175 GLY A CA 1
ATOM 1321 C C . GLY A 1 175 ? -11.707 9.436 10.370 1.00 92.44 175 GLY A C 1
ATOM 1322 O O . GLY A 1 175 ? -11.366 8.537 9.614 1.00 92.44 175 GLY A O 1
ATOM 1323 N N . GLY A 1 176 ? -10.919 10.485 10.622 1.00 93.31 176 GLY A N 1
ATOM 1324 C CA . GLY A 1 176 ? -9.580 10.648 10.041 1.00 93.31 176 GLY A CA 1
ATOM 1325 C C . GLY A 1 176 ? -9.498 10.271 8.553 1.00 93.31 176 GLY A C 1
ATOM 1326 O O . GLY A 1 176 ? -10.335 10.681 7.753 1.00 93.31 176 GLY A O 1
ATOM 1327 N N . ILE A 1 177 ? -8.502 9.456 8.192 1.00 91.38 177 ILE A N 1
ATOM 1328 C CA . ILE A 1 177 ? -8.355 8.899 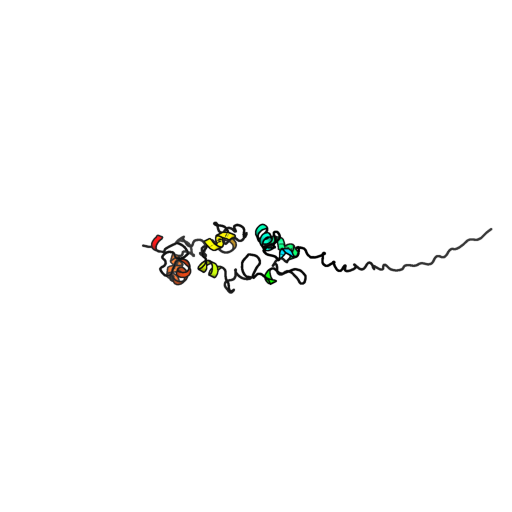6.837 1.00 91.38 177 ILE A CA 1
ATOM 1329 C C . ILE A 1 177 ? -9.227 7.658 6.594 1.00 91.38 177 ILE A C 1
ATOM 1331 O O . ILE A 1 177 ? -9.408 7.259 5.447 1.00 91.38 177 ILE A O 1
ATOM 1335 N N . SER A 1 178 ? -9.746 7.016 7.647 1.00 91.00 178 SER A N 1
ATOM 1336 C CA . SER A 1 178 ? -10.588 5.821 7.509 1.00 91.00 178 SER A CA 1
ATOM 1337 C C . SER A 1 178 ? -12.026 6.151 7.102 1.00 91.00 178 SER A C 1
ATOM 1339 O O . SER A 1 178 ? -12.725 5.284 6.584 1.00 91.00 178 SER A O 1
ATOM 1341 N N . GLY A 1 179 ? -12.475 7.383 7.355 1.00 92.31 179 GLY A N 1
ATOM 1342 C CA . GLY A 1 179 ? -13.855 7.827 7.171 1.00 92.31 179 GLY A CA 1
ATOM 1343 C C . GLY A 1 179 ? -14.856 7.205 8.150 1.00 92.31 179 GLY A C 1
ATOM 1344 O O . GLY A 1 179 ? -16.054 7.338 7.926 1.00 92.31 179 GLY A O 1
ATOM 1345 N N . VAL A 1 180 ? -14.393 6.514 9.203 1.00 92.75 180 VAL A N 1
ATOM 1346 C CA . VAL A 1 180 ? -15.250 5.803 10.172 1.00 92.75 180 VAL A CA 1
ATOM 1347 C C . VAL A 1 180 ? -15.038 6.356 11.577 1.00 92.75 180 VAL A C 1
ATOM 1349 O O . VAL A 1 180 ? -13.965 6.167 12.161 1.00 92.75 180 VAL A O 1
ATOM 1352 N N . ALA A 1 181 ? -16.059 6.996 12.141 1.00 96.44 181 ALA A N 1
ATOM 1353 C CA . ALA A 1 181 ? -16.022 7.573 13.479 1.00 96.44 181 ALA A CA 1
ATOM 1354 C C . ALA A 1 181 ? -16.489 6.570 14.543 1.00 96.44 181 ALA A C 1
ATOM 1356 O O . ALA A 1 181 ? -17.332 5.705 14.297 1.00 96.44 181 ALA A O 1
ATOM 1357 N N . CYS A 1 182 ? -15.999 6.701 15.780 1.00 95.25 182 CYS A N 1
ATOM 1358 C CA . CYS A 1 182 ? -16.525 5.890 16.888 1.00 95.25 182 CYS A CA 1
ATOM 1359 C C . CYS A 1 182 ? -18.021 6.150 17.128 1.00 95.25 182 CYS A C 1
ATOM 1361 O O . CYS A 1 182 ? -18.781 5.219 17.407 1.00 95.25 182 CYS A O 1
ATOM 1363 N N . SER A 1 183 ? -18.436 7.409 16.987 1.00 95.62 183 SER A N 1
ATOM 1364 C CA . SER A 1 183 ? -19.811 7.879 17.176 1.00 95.62 183 SER A CA 1
ATOM 1365 C C . SER A 1 183 ? -20.794 7.349 16.130 1.00 95.62 183 SER A C 1
ATOM 1367 O O . SER A 1 183 ? -21.995 7.358 16.394 1.00 95.62 183 SER A O 1
ATOM 1369 N N . ASP A 1 184 ? -20.315 6.797 15.008 1.00 95.31 184 ASP A N 1
ATOM 1370 C CA . ASP A 1 184 ? -21.173 6.125 14.023 1.00 95.31 184 ASP A CA 1
ATOM 1371 C C . ASP A 1 184 ? -21.914 4.926 14.644 1.00 95.31 184 ASP A C 1
ATOM 1373 O O . ASP A 1 184 ? -23.000 4.560 14.195 1.00 95.31 184 ASP A O 1
ATOM 1377 N N . CYS A 1 185 ? -21.342 4.315 15.693 1.00 94.31 185 CYS A N 1
ATOM 1378 C CA . CYS A 1 185 ? -21.925 3.165 16.393 1.00 94.31 185 CYS A CA 1
ATOM 1379 C C . CYS A 1 185 ? -22.037 3.330 17.923 1.00 94.31 185 CYS A C 1
ATOM 1381 O O . CYS A 1 185 ? -22.897 2.688 18.530 1.00 94.31 185 CYS A O 1
ATOM 1383 N N . HIS A 1 186 ? -21.185 4.138 18.566 1.00 92.50 186 HIS A N 1
ATOM 1384 C CA . HIS A 1 186 ? -21.073 4.240 20.030 1.00 92.50 186 HIS A CA 1
ATOM 1385 C C . HIS A 1 186 ? -21.498 5.620 20.553 1.00 92.50 186 HIS A C 1
ATOM 1387 O O . HIS A 1 186 ? -20.689 6.545 20.586 1.00 92.50 186 HIS A O 1
ATOM 1393 N N . GLN A 1 187 ? -22.761 5.726 20.982 1.00 85.19 187 GLN A N 1
ATOM 1394 C CA . GLN A 1 187 ? -23.371 6.931 21.569 1.00 85.19 187 GLN A CA 1
ATOM 1395 C C . GLN A 1 187 ? -23.290 6.939 23.098 1.00 85.19 187 GLN A C 1
ATOM 1397 O O . GLN A 1 187 ? -23.554 5.872 23.701 1.00 85.19 187 GLN A O 1
#

Radius of gyration: 32.28 Å; chains: 1; bounding box: 78×83×89 Å

Secondary structure (DSSP, 8-state):
----------------------------TTTT-SS-GGGG-TTSTT-HHHHHHHH-GGGGHHHH-TTS--BTTB--GGGTSS-TTSS-TTTTSTTSSS-HHHHHHHH-HHHHHHHH-TTSS-TTTT--GGGT-TTGGG-PPTTTT-TTSTT-HHHHHHHH-SHHHHHHH-TTSS-TTTT--GGGT--

Sequence (187 aa):
MRRARVLLWGGALFALTAMGCADRRTPSESEISAHPAEWAQPTSMDFHGERVYERGPEACRTCHGADLHGDVDVASCYDCHDGAGGHPYGWVRPEEIPFHGNAFVSEGPAYCENCHGADSRGGWSGVSCYTCHAGGPSGHPDGWMNPSSASFHGRRASQQGFEDCRRCHGNDLEGGISGVACSDCHQ

pLDDT: mean 81.71, std 14.51, range [43.34, 96.75]

Foldseek 3Di:
DDDDDDDDDDDDDDDDDPPPPPPPPPDDPPRPPPDDPCCCPPPDPNPVVVVCLVPNCCVVCVQCNPQQCRDPSGHRPVVPDLDRLNDHDCLCPPPDPPHVVVVCLVVNPVVVCVQCNPQQCGRPSNDRQCVPAVVGPVNQHPCCCPPPDPSDVVVCCVPPNCPVVCSQCNPQSVGRRNNDRPVVPPD

InterPro domains:
  IPR036280 Multiheme cytochrome superfamily [SSF48695] (34-186)